Protein AF-X0QW52-F1 (afdb_monomer_lite)

Structure (mmCIF, N/CA/C/O backbone):
data_AF-X0QW52-F1
#
_entry.id   AF-X0QW52-F1
#
loop_
_atom_site.group_PDB
_atom_site.id
_atom_site.type_symbol
_atom_site.label_atom_id
_atom_site.label_alt_id
_atom_site.label_comp_id
_atom_site.label_asym_id
_atom_site.label_entity_id
_atom_site.label_seq_id
_atom_site.pdbx_PDB_ins_code
_atom_site.Cartn_x
_atom_site.Cartn_y
_atom_site.Cartn_z
_atom_site.occupancy
_atom_site.B_iso_or_equiv
_atom_site.auth_seq_id
_atom_site.auth_comp_id
_atom_site.auth_asym_id
_atom_site.auth_atom_id
_atom_site.pdbx_PDB_model_num
ATOM 1 N N . MET A 1 1 ? -22.940 13.979 38.838 1.00 37.88 1 MET A N 1
ATOM 2 C CA . MET A 1 1 ? -22.175 13.572 37.637 1.00 37.88 1 MET A CA 1
ATOM 3 C C . MET A 1 1 ? -21.394 12.282 37.945 1.00 37.88 1 MET A C 1
ATOM 5 O O . MET A 1 1 ? -20.190 12.333 38.117 1.00 37.88 1 MET A O 1
ATOM 9 N N . TYR A 1 2 ? -22.079 11.141 38.127 1.00 36.00 2 TYR A N 1
ATOM 10 C CA . TYR A 1 2 ? -21.474 9.886 38.641 1.00 36.00 2 TYR A CA 1
ATOM 11 C C . TYR A 1 2 ? -22.040 8.607 37.986 1.00 36.00 2 TYR A C 1
ATOM 13 O O . TYR A 1 2 ? -21.989 7.529 38.567 1.00 36.00 2 TYR A O 1
ATOM 21 N N . TYR A 1 3 ? -22.571 8.691 36.764 1.00 38.44 3 TYR A N 1
ATOM 22 C CA . TYR A 1 3 ? -23.055 7.503 36.035 1.00 38.44 3 TYR A CA 1
ATOM 23 C C . TYR A 1 3 ? -21.970 6.835 35.160 1.00 38.44 3 TYR A C 1
ATOM 25 O O . TYR A 1 3 ? -22.215 5.825 34.508 1.00 38.44 3 TYR A O 1
ATOM 33 N N . THR A 1 4 ? -20.742 7.358 35.186 1.00 45.84 4 THR A N 1
ATOM 34 C CA . THR A 1 4 ? -19.738 7.234 34.116 1.00 45.84 4 THR A CA 1
ATOM 35 C C . THR A 1 4 ? -18.838 5.989 34.150 1.00 45.84 4 THR A C 1
ATOM 37 O O . THR A 1 4 ? -17.920 5.900 33.350 1.00 45.84 4 THR A O 1
ATOM 40 N N . LEU A 1 5 ? -19.023 5.036 35.076 1.00 52.53 5 LEU A N 1
ATOM 41 C CA . LEU A 1 5 ? -18.065 3.922 35.274 1.00 52.53 5 LEU A CA 1
ATOM 42 C C . LEU A 1 5 ? -18.705 2.537 35.460 1.00 52.53 5 LEU A C 1
ATOM 44 O O . LEU A 1 5 ? -17.994 1.557 35.679 1.00 52.53 5 LEU A O 1
ATOM 48 N N . MET A 1 6 ? -20.032 2.420 35.404 1.00 55.72 6 MET A N 1
ATOM 49 C CA . MET A 1 6 ? -20.723 1.228 35.910 1.00 55.72 6 MET A CA 1
ATOM 50 C C . MET A 1 6 ? -20.551 -0.011 35.013 1.00 55.72 6 MET A C 1
ATOM 52 O O . MET A 1 6 ? -20.454 -1.116 35.535 1.00 55.72 6 MET A O 1
ATOM 56 N N . GLN A 1 7 ? -20.458 0.159 33.689 1.00 61.06 7 GLN A N 1
ATOM 57 C CA . GLN A 1 7 ? -20.276 -0.945 32.730 1.00 61.06 7 GLN A CA 1
ATOM 58 C C . GLN A 1 7 ? -18.815 -1.425 32.669 1.00 61.06 7 GLN A C 1
ATOM 60 O O . GLN A 1 7 ? -18.553 -2.622 32.754 1.00 61.06 7 GLN A O 1
ATOM 65 N N . LEU A 1 8 ? -17.852 -0.495 32.600 1.00 63.16 8 LEU A N 1
ATOM 66 C CA . LEU A 1 8 ? -16.416 -0.811 32.586 1.00 63.16 8 LEU A CA 1
ATOM 67 C C . LEU A 1 8 ? -15.941 -1.429 33.910 1.00 63.16 8 LEU A C 1
ATOM 69 O O . LEU A 1 8 ? -15.151 -2.365 33.882 1.00 63.16 8 LEU A O 1
ATOM 73 N N . LYS A 1 9 ? -16.455 -0.967 35.062 1.00 64.69 9 LYS A N 1
ATOM 74 C CA . LYS A 1 9 ? -16.146 -1.569 36.374 1.00 64.69 9 LYS A CA 1
ATOM 75 C C . LYS A 1 9 ? -16.806 -2.932 36.594 1.00 64.69 9 LYS A C 1
ATOM 77 O O . LYS A 1 9 ? -16.278 -3.729 37.360 1.00 64.69 9 LYS A O 1
ATOM 82 N N . LYS A 1 10 ? -17.952 -3.199 35.956 1.00 68.25 10 LYS A N 1
ATOM 83 C CA . LYS A 1 10 ? -18.616 -4.515 35.998 1.00 68.25 10 LYS A CA 1
ATOM 84 C C . LYS A 1 10 ? -17.966 -5.535 35.064 1.00 68.25 10 LYS A C 1
ATOM 86 O O . LYS A 1 10 ? -18.157 -6.734 35.245 1.00 68.25 10 LYS A O 1
ATOM 91 N N . ALA A 1 11 ? -17.213 -5.080 34.068 1.00 69.38 11 ALA A N 1
ATOM 92 C CA . ALA A 1 11 ? -16.517 -5.954 33.143 1.00 69.38 11 ALA A CA 1
ATOM 93 C C . ALA A 1 11 ? -15.264 -6.554 33.785 1.00 69.38 11 ALA A C 1
ATOM 95 O O . ALA A 1 11 ? -14.403 -5.844 34.298 1.00 69.38 11 ALA A O 1
ATOM 96 N N . GLY A 1 12 ? -15.141 -7.880 33.723 1.00 78.31 12 GLY A N 1
ATOM 97 C CA . GLY A 1 12 ? -13.937 -8.568 34.174 1.00 78.31 12 GLY A CA 1
ATOM 98 C C . GLY A 1 12 ? -12.702 -8.174 33.355 1.00 78.31 12 GLY A C 1
ATOM 99 O O . GLY A 1 12 ? -12.788 -7.875 32.160 1.00 78.31 12 GLY A O 1
ATOM 100 N N . ILE A 1 13 ? -11.528 -8.243 33.989 1.00 77.75 13 ILE A N 1
ATOM 101 C CA . ILE A 1 13 ? -10.219 -7.955 33.370 1.00 77.75 13 ILE A CA 1
ATOM 102 C C . ILE A 1 13 ? -10.009 -8.770 32.080 1.00 77.75 13 ILE A C 1
ATOM 104 O O . ILE A 1 13 ? -9.431 -8.270 31.116 1.00 77.75 13 ILE A O 1
ATOM 108 N N . SER A 1 14 ? -10.498 -10.012 32.036 1.00 81.75 14 SER A N 1
ATOM 109 C CA . SER A 1 14 ? -10.440 -10.886 30.858 1.00 81.75 14 SER A CA 1
ATOM 110 C C . SER A 1 14 ? -11.193 -10.305 29.655 1.00 81.75 14 SER A C 1
ATOM 112 O O . SER A 1 14 ? -10.651 -10.275 28.549 1.00 81.75 14 SER A O 1
ATOM 114 N N . THR A 1 15 ? -12.400 -9.778 29.869 1.00 81.62 15 THR A N 1
ATOM 115 C CA . THR A 1 15 ? -13.221 -9.136 28.833 1.00 81.62 15 THR A CA 1
ATOM 116 C C . THR A 1 15 ? -12.553 -7.872 28.303 1.00 81.62 15 THR A C 1
ATOM 118 O O . THR A 1 15 ? -12.464 -7.683 27.092 1.00 81.62 15 THR A O 1
ATOM 121 N N . LEU A 1 16 ? -12.015 -7.036 29.194 1.00 81.38 16 LEU A N 1
ATOM 122 C CA . LEU A 1 16 ? -11.318 -5.807 28.807 1.00 81.38 16 LEU A CA 1
ATOM 123 C C . LEU A 1 16 ? -10.039 -6.101 28.012 1.00 81.38 16 LEU A C 1
ATOM 125 O O . LEU A 1 16 ? -9.795 -5.439 27.004 1.00 81.38 16 LEU A O 1
ATOM 129 N N . LYS A 1 17 ? -9.268 -7.128 28.402 1.00 82.50 17 LYS A N 1
ATOM 130 C CA . LYS A 1 17 ? -8.093 -7.607 27.648 1.00 82.50 17 LYS A CA 1
ATOM 131 C C . LYS A 1 17 ? -8.459 -8.130 26.260 1.00 82.50 17 LYS A C 1
ATOM 133 O O . LYS A 1 17 ? -7.710 -7.917 25.311 1.00 82.50 17 LYS A O 1
ATOM 138 N N . ARG A 1 18 ? -9.594 -8.823 26.127 1.00 84.88 18 ARG A N 1
ATOM 139 C CA . ARG A 1 18 ? -10.080 -9.291 24.822 1.00 84.88 18 ARG A CA 1
ATOM 140 C C . ARG A 1 18 ? -10.423 -8.109 23.916 1.00 84.88 18 ARG A C 1
ATOM 142 O O . ARG A 1 18 ? -9.923 -8.040 22.803 1.00 84.88 18 ARG A O 1
ATOM 149 N N . ILE A 1 19 ? -11.194 -7.154 24.432 1.00 83.06 19 ILE A N 1
ATOM 150 C CA . ILE A 1 19 ? -11.615 -5.954 23.697 1.00 83.06 19 ILE A CA 1
ATOM 151 C C . ILE A 1 19 ? -10.412 -5.111 23.252 1.00 83.06 19 ILE A C 1
ATOM 153 O O . ILE A 1 19 ? -10.343 -4.698 22.100 1.00 83.06 19 ILE A O 1
ATOM 157 N N . THR A 1 20 ? -9.435 -4.885 24.132 1.00 82.00 20 THR A N 1
ATOM 158 C CA . THR A 1 20 ? -8.221 -4.118 23.788 1.00 82.00 20 THR A CA 1
ATOM 159 C C . THR A 1 20 ? -7.423 -4.776 22.663 1.00 82.00 20 THR A C 1
ATOM 161 O O . THR A 1 20 ? -6.996 -4.087 21.734 1.00 82.00 20 THR A O 1
ATOM 164 N N . ARG A 1 21 ? -7.296 -6.111 22.691 1.00 80.81 21 ARG A N 1
ATOM 165 C CA . ARG A 1 21 ? -6.678 -6.883 21.602 1.00 80.81 21 ARG A CA 1
ATOM 166 C C . ARG A 1 21 ? -7.471 -6.793 20.301 1.00 80.81 21 ARG A C 1
ATOM 168 O O . ARG A 1 21 ? -6.866 -6.550 19.265 1.00 80.81 21 ARG A O 1
ATOM 175 N N . GLU A 1 22 ? -8.797 -6.934 20.350 1.00 79.50 22 GLU A N 1
ATOM 176 C CA . GLU A 1 22 ? -9.667 -6.785 19.169 1.00 79.50 22 GLU A CA 1
ATOM 177 C C . GLU A 1 22 ? -9.566 -5.388 18.535 1.00 79.50 22 GLU A C 1
ATOM 179 O O . GLU A 1 22 ? -9.743 -5.236 17.332 1.00 79.50 22 GLU A O 1
ATOM 184 N N . LEU A 1 23 ? -9.232 -4.373 19.332 1.00 77.19 23 LEU A N 1
ATOM 185 C CA . LEU A 1 23 ? -9.021 -2.993 18.896 1.00 77.19 23 LEU A CA 1
ATOM 186 C C . LEU A 1 23 ? -7.550 -2.672 18.554 1.00 77.19 23 LEU A C 1
ATOM 188 O O . LEU A 1 23 ? -7.174 -1.501 18.434 1.00 77.19 23 LEU A O 1
ATOM 192 N N . ASN A 1 24 ? -6.707 -3.696 18.373 1.00 76.12 24 ASN A N 1
ATOM 193 C CA . ASN A 1 24 ? -5.284 -3.597 18.021 1.00 76.12 24 ASN A CA 1
ATOM 194 C C . ASN A 1 24 ? -4.426 -2.779 19.005 1.00 76.12 24 ASN A C 1
ATOM 196 O O . ASN A 1 24 ? -3.367 -2.281 18.626 1.00 76.12 24 ASN A O 1
ATOM 200 N N . ASN A 1 25 ? -4.861 -2.616 20.261 1.00 74.06 25 ASN A N 1
ATOM 201 C CA . ASN A 1 25 ? -4.163 -1.839 21.296 1.00 74.06 25 ASN A CA 1
ATOM 202 C C . ASN A 1 25 ? -3.769 -0.407 20.877 1.00 74.06 25 ASN A C 1
ATOM 204 O O . ASN A 1 25 ? -2.827 0.166 21.423 1.00 74.06 25 ASN A O 1
ATOM 208 N N . LYS A 1 26 ? -4.466 0.192 19.907 1.00 70.00 26 LYS A N 1
ATOM 209 C CA . LYS A 1 26 ? -4.158 1.547 19.434 1.00 70.00 26 LYS A CA 1
ATOM 210 C C . LYS A 1 26 ? -4.784 2.577 20.393 1.00 70.00 26 LYS A C 1
ATOM 212 O O . LYS A 1 26 ? -6.011 2.606 20.491 1.00 70.00 26 LYS A O 1
ATOM 217 N N . PRO A 1 27 ? -4.004 3.451 21.065 1.00 74.06 27 PRO A N 1
ATOM 218 C CA . PRO A 1 27 ? -4.518 4.340 22.119 1.00 74.06 27 PRO A CA 1
ATOM 219 C C . PRO A 1 27 ? -5.714 5.202 21.698 1.00 74.06 27 PRO A C 1
ATOM 221 O O . PRO A 1 27 ? -6.687 5.322 22.436 1.00 74.06 27 PRO A O 1
ATOM 224 N N . LEU A 1 28 ? -5.685 5.740 20.476 1.00 70.06 28 LEU A N 1
ATOM 225 C CA . LEU A 1 28 ? -6.773 6.559 19.940 1.00 70.06 28 LEU A CA 1
ATOM 226 C C . LEU A 1 28 ? -8.086 5.771 19.806 1.00 70.06 28 LEU A C 1
ATOM 228 O O . LEU A 1 28 ? -9.145 6.248 20.196 1.00 70.06 28 LEU A O 1
ATOM 232 N N . ILE A 1 29 ? -8.005 4.535 19.312 1.00 76.06 29 ILE A N 1
ATOM 233 C CA . ILE A 1 29 ? -9.160 3.642 19.156 1.00 76.06 29 ILE A CA 1
ATOM 234 C C . ILE A 1 29 ? -9.736 3.266 20.523 1.00 76.06 29 ILE A C 1
ATOM 236 O O . ILE A 1 29 ? -10.952 3.223 20.697 1.00 76.06 29 ILE A O 1
ATOM 240 N N . LEU A 1 30 ? -8.868 3.031 21.508 1.00 80.62 30 LEU A N 1
ATOM 241 C CA . LEU A 1 30 ? -9.289 2.732 22.874 1.00 80.62 30 LEU A CA 1
ATOM 242 C C . LEU A 1 30 ? -10.000 3.923 23.527 1.00 80.62 30 LEU A C 1
ATOM 244 O O . LEU A 1 30 ? -10.998 3.722 24.213 1.00 80.62 30 LEU A O 1
ATOM 248 N N . ASN A 1 31 ? -9.554 5.154 23.269 1.00 75.19 31 ASN A N 1
ATOM 249 C CA . ASN A 1 31 ? -10.229 6.357 23.762 1.00 75.19 31 ASN A CA 1
ATOM 250 C C . ASN A 1 31 ? -11.637 6.507 23.175 1.00 75.19 31 ASN A C 1
ATOM 252 O O . ASN A 1 31 ? -12.586 6.763 23.915 1.00 75.19 31 ASN A O 1
ATOM 256 N N . VAL A 1 32 ? -11.788 6.285 21.869 1.00 77.12 32 VAL A N 1
ATOM 257 C CA . VAL A 1 32 ? -13.097 6.310 21.197 1.00 77.12 32 VAL A CA 1
ATOM 258 C C . VAL A 1 32 ? -14.004 5.195 21.738 1.00 77.12 32 VAL A C 1
ATOM 260 O O . VAL A 1 32 ? -15.182 5.421 22.007 1.00 77.12 32 VAL A O 1
ATOM 263 N N . PHE A 1 33 ? -13.456 4.005 21.998 1.00 83.50 33 PHE A N 1
ATOM 264 C CA . PHE A 1 33 ? -14.189 2.925 22.659 1.00 83.50 33 PHE A CA 1
ATOM 265 C C . PHE A 1 33 ? -14.693 3.303 24.050 1.00 83.50 33 PHE A C 1
ATOM 267 O O . PHE A 1 33 ? -15.858 3.060 24.357 1.00 83.50 33 PHE A O 1
ATOM 274 N N . ILE A 1 34 ? -13.853 3.927 24.877 1.00 83.19 34 ILE A N 1
ATOM 275 C CA . ILE A 1 34 ? -14.248 4.380 26.215 1.00 83.19 34 ILE A CA 1
ATOM 276 C C . ILE A 1 34 ? -15.385 5.406 26.123 1.00 83.19 34 ILE A C 1
ATOM 278 O O . ILE A 1 34 ? -16.321 5.338 26.915 1.00 83.19 34 ILE A O 1
ATOM 282 N N . GLN A 1 35 ? -15.352 6.313 25.142 1.00 80.19 35 GLN A N 1
ATOM 283 C CA . GLN A 1 35 ? -16.434 7.278 24.918 1.00 80.19 35 GLN A CA 1
ATOM 284 C C . GLN A 1 35 ? -17.769 6.576 24.625 1.00 80.19 35 GLN A C 1
ATOM 286 O O . GLN A 1 35 ? -18.750 6.842 25.316 1.00 80.19 35 GLN A O 1
ATOM 291 N N . PHE A 1 36 ? -17.797 5.613 23.698 1.00 81.56 36 PHE A N 1
ATOM 292 C CA . PHE A 1 36 ? -19.018 4.853 23.389 1.00 81.56 36 PHE A CA 1
ATOM 293 C C . PHE A 1 36 ? -19.473 3.920 24.512 1.00 81.56 36 PHE A C 1
ATOM 295 O O . PHE A 1 36 ? -20.671 3.692 24.684 1.00 81.56 36 PHE A O 1
ATOM 302 N N . ALA A 1 37 ? -18.539 3.363 25.283 1.00 82.62 37 ALA A N 1
ATOM 303 C CA . ALA A 1 37 ? -18.847 2.524 26.439 1.00 82.62 37 ALA A CA 1
ATOM 304 C C . ALA A 1 37 ? -19.469 3.327 27.596 1.00 82.62 37 ALA A C 1
ATOM 306 O O . ALA A 1 37 ? -20.123 2.744 28.461 1.00 82.62 37 ALA A O 1
ATOM 307 N N . ASN A 1 38 ? -19.281 4.649 27.595 1.00 78.69 38 ASN A N 1
ATOM 308 C CA . ASN A 1 38 ? -19.826 5.569 28.587 1.00 78.69 38 ASN A CA 1
ATOM 309 C C . ASN A 1 38 ? -21.159 6.211 28.165 1.00 78.69 38 ASN A C 1
ATOM 311 O O . ASN A 1 38 ? -21.743 6.953 28.956 1.00 78.69 38 ASN A O 1
ATOM 315 N N . GLU A 1 39 ? -21.659 5.937 26.957 1.00 78.75 39 GLU A N 1
ATOM 316 C CA . GLU A 1 39 ? -22.970 6.425 26.523 1.00 78.75 39 GLU A CA 1
ATOM 317 C C . GLU A 1 39 ? -24.113 5.789 27.345 1.00 78.75 39 GLU A C 1
ATOM 319 O O . GLU A 1 39 ? -24.068 4.590 27.658 1.00 78.75 39 GLU A O 1
ATOM 324 N N . PRO A 1 40 ? -25.176 6.550 27.676 1.00 70.88 40 PRO A N 1
ATOM 325 C CA . PRO A 1 40 ? -26.354 6.008 28.347 1.00 70.88 40 PRO A CA 1
ATOM 326 C C . PRO A 1 40 ? -26.950 4.831 27.563 1.00 70.88 40 PRO A C 1
ATOM 328 O O . PRO A 1 40 ? -27.102 4.907 26.349 1.00 70.88 40 PRO A O 1
ATOM 331 N N . GLN A 1 41 ? -27.300 3.748 28.267 1.00 68.69 41 GLN A N 1
ATOM 332 C CA . GLN A 1 41 ? -27.861 2.511 27.690 1.00 68.69 41 GLN A CA 1
ATOM 333 C C . GLN A 1 41 ? -26.938 1.755 26.709 1.00 68.69 41 GLN A C 1
ATOM 335 O O . GLN A 1 41 ? -27.371 0.799 26.068 1.00 68.69 41 GLN A O 1
ATOM 340 N N . SER A 1 42 ? -25.654 2.114 26.624 1.00 72.06 42 SER A N 1
ATOM 341 C CA . SER A 1 42 ? -24.673 1.384 25.820 1.00 72.06 42 SER A CA 1
ATOM 342 C C . SER A 1 42 ? -24.150 0.149 26.563 1.00 72.06 42 SER A C 1
ATOM 344 O O . SER A 1 42 ? -23.831 0.188 27.755 1.00 72.06 42 SER A O 1
ATOM 346 N N . SER A 1 43 ? -24.060 -0.974 25.851 1.00 83.38 43 SER A N 1
ATOM 347 C CA . SER A 1 43 ? -23.337 -2.171 26.287 1.00 83.38 43 SER A CA 1
ATOM 348 C C . SER A 1 43 ? -21.904 -2.151 25.749 1.00 83.38 43 SER A C 1
ATOM 350 O O . SER A 1 43 ? -21.621 -1.524 24.728 1.00 83.38 43 SER A O 1
ATOM 352 N N . LEU A 1 44 ? -20.987 -2.895 26.376 1.00 82.75 44 LEU A N 1
ATOM 353 C CA . LEU A 1 44 ? -19.621 -3.019 25.847 1.00 82.75 44 LEU A CA 1
ATOM 354 C C . LEU A 1 44 ? -19.585 -3.616 24.433 1.00 82.75 44 LEU A C 1
ATOM 356 O O . LEU A 1 44 ? -18.727 -3.240 23.642 1.00 82.75 44 LEU A O 1
ATOM 360 N N . VAL A 1 45 ? -20.522 -4.513 24.110 1.00 83.56 45 VAL A N 1
ATOM 361 C CA . VAL A 1 45 ? -20.639 -5.117 22.775 1.00 83.56 45 VAL A CA 1
ATOM 362 C C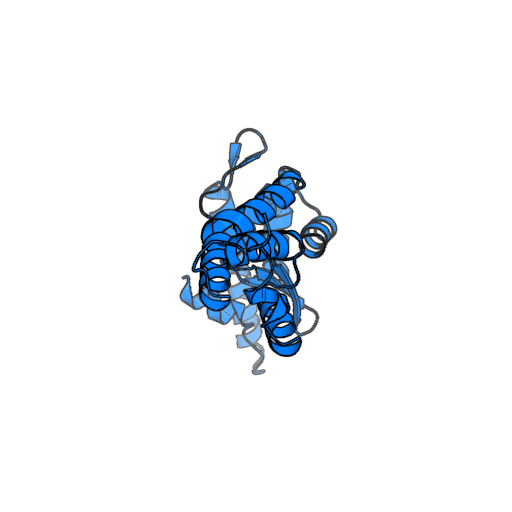 . VAL A 1 45 ? -21.106 -4.076 21.757 1.00 83.56 45 VAL A C 1
ATOM 364 O O . VAL A 1 45 ? -20.467 -3.904 20.727 1.00 83.56 45 VAL A O 1
ATOM 367 N N . SER A 1 46 ? -22.147 -3.298 22.072 1.00 84.12 46 SER A N 1
ATOM 368 C CA . SER A 1 46 ? -22.627 -2.237 21.176 1.00 84.12 46 SER A CA 1
ATOM 369 C C . SER A 1 46 ? -21.609 -1.111 20.991 1.00 84.12 46 SER A C 1
ATOM 371 O O . SER A 1 46 ? -21.489 -0.569 19.895 1.00 84.12 46 SER A O 1
ATOM 373 N N . ALA A 1 47 ? -20.857 -0.762 22.038 1.00 83.12 47 ALA A N 1
ATOM 374 C CA . ALA A 1 47 ? -19.760 0.196 21.947 1.00 83.12 47 ALA A CA 1
ATOM 375 C C . ALA A 1 47 ? -18.635 -0.331 21.046 1.00 83.12 47 ALA A C 1
ATOM 377 O O . ALA A 1 47 ? -18.145 0.394 20.183 1.00 83.12 47 ALA A O 1
ATOM 378 N N . LEU A 1 48 ? -18.268 -1.606 21.198 1.00 84.25 48 LEU A N 1
ATOM 379 C CA . LEU A 1 48 ? -17.276 -2.265 20.353 1.00 84.25 48 LEU A CA 1
ATOM 380 C C . LEU A 1 48 ? -17.708 -2.285 18.882 1.00 84.25 48 LEU A C 1
ATOM 382 O O . LEU A 1 48 ? -16.909 -1.940 18.016 1.00 84.25 48 LEU A O 1
ATOM 386 N N . ASP A 1 49 ? -18.967 -2.617 18.596 1.00 83.12 49 ASP A N 1
ATOM 387 C CA . ASP A 1 49 ? -19.499 -2.629 17.230 1.00 83.12 49 ASP A CA 1
ATOM 388 C C . ASP A 1 49 ? -19.529 -1.228 16.606 1.00 83.12 49 ASP A C 1
ATOM 390 O O . ASP A 1 49 ? -19.175 -1.066 15.437 1.00 83.12 49 ASP A O 1
ATOM 394 N N . LYS A 1 50 ? -19.892 -0.193 17.376 1.00 81.06 50 LYS A N 1
ATOM 395 C CA . LYS A 1 50 ? -19.820 1.208 16.922 1.00 81.06 50 LYS A CA 1
ATOM 396 C C . LYS A 1 50 ? -18.387 1.609 16.574 1.00 81.06 50 LYS A C 1
ATOM 398 O O . LYS A 1 50 ? -18.167 2.187 15.513 1.00 81.06 50 LYS A O 1
ATOM 403 N N . VAL A 1 51 ? -17.416 1.262 17.420 1.00 81.56 51 VAL A N 1
ATOM 404 C CA . VAL A 1 51 ? -15.994 1.540 17.165 1.00 81.56 51 VAL A CA 1
ATOM 405 C C . VAL A 1 51 ? -15.489 0.787 15.950 1.00 81.56 51 VAL A C 1
ATOM 407 O O . VAL A 1 51 ? -14.787 1.388 15.151 1.00 81.56 51 VAL A O 1
ATOM 410 N N . LYS A 1 52 ? -15.850 -0.486 15.773 1.00 77.19 52 LYS A N 1
ATOM 411 C CA . LYS A 1 52 ? -15.464 -1.263 14.587 1.00 77.19 52 LYS A CA 1
ATOM 412 C C . LYS A 1 52 ? -16.006 -0.621 13.309 1.00 77.19 52 LYS A C 1
ATOM 414 O O . LYS A 1 52 ? -15.246 -0.394 12.375 1.00 77.19 52 LYS A O 1
ATOM 419 N N . ARG A 1 53 ? -17.273 -0.193 13.306 1.00 76.88 53 ARG A N 1
ATOM 420 C CA . ARG A 1 53 ? -17.867 0.548 12.176 1.00 76.88 53 ARG A CA 1
ATOM 421 C C . ARG A 1 53 ? -17.170 1.886 11.915 1.00 76.88 53 ARG A C 1
ATOM 423 O O . ARG A 1 53 ? -16.971 2.251 10.762 1.00 76.88 53 ARG A O 1
ATOM 430 N N . LEU A 1 54 ? -16.795 2.613 12.968 1.00 71.81 54 LEU A N 1
ATOM 431 C CA . LEU A 1 54 ? -16.034 3.865 12.865 1.00 71.81 54 LEU A CA 1
ATOM 432 C C . LEU A 1 54 ? -14.577 3.643 12.456 1.00 71.81 54 LEU A C 1
ATOM 434 O O . LEU A 1 54 ? -14.009 4.481 11.769 1.00 71.81 54 LEU A O 1
ATOM 438 N N . GLN A 1 55 ? -13.960 2.528 12.838 1.00 69.00 55 GLN A N 1
ATOM 439 C CA . GLN A 1 55 ? -12.635 2.137 12.367 1.00 69.00 55 GLN A CA 1
ATOM 440 C C . GLN A 1 55 ? -12.643 1.860 10.874 1.00 69.00 55 GLN A C 1
ATOM 442 O O . GLN A 1 55 ? -11.764 2.354 10.172 1.00 69.00 55 GLN A O 1
ATOM 447 N N . GLU A 1 56 ? -13.645 1.118 10.410 1.00 65.75 56 GLU A N 1
ATOM 448 C CA . GLU A 1 56 ? -13.832 0.805 8.997 1.00 65.75 56 GLU A CA 1
ATOM 449 C C . GLU A 1 56 ? -14.155 2.051 8.163 1.00 65.75 56 GLU A C 1
ATOM 451 O O . GLU A 1 56 ? -13.725 2.129 7.013 1.00 65.75 56 GLU A O 1
ATOM 456 N N . LYS A 1 57 ? -14.894 3.023 8.719 1.00 64.62 57 LYS A N 1
ATOM 457 C CA . LYS A 1 57 ? -15.310 4.231 7.988 1.00 64.62 57 LYS A CA 1
ATOM 458 C C . LYS A 1 57 ? -14.365 5.426 8.118 1.00 64.62 57 LYS A C 1
ATOM 460 O O . LYS A 1 57 ? -14.011 5.994 7.097 1.00 64.62 57 LYS A O 1
ATOM 465 N N . ASP A 1 58 ? -13.938 5.799 9.321 1.00 64.50 58 ASP A N 1
ATOM 466 C CA . ASP A 1 58 ? -13.333 7.118 9.569 1.00 64.50 58 ASP A CA 1
ATOM 467 C C . ASP A 1 58 ? -11.945 7.045 10.218 1.00 64.50 58 ASP A C 1
ATOM 469 O O . ASP A 1 58 ? -11.034 7.776 9.835 1.00 64.50 58 ASP A O 1
ATOM 473 N N . LEU A 1 59 ? -11.730 6.140 11.175 1.00 63.09 59 LEU A N 1
ATOM 474 C CA . LEU A 1 59 ? -10.505 6.140 11.982 1.00 63.09 59 LEU A CA 1
ATOM 475 C C . LEU A 1 59 ? -9.327 5.456 11.278 1.00 63.09 59 LEU A C 1
ATOM 477 O O . LEU A 1 59 ? -8.192 5.911 11.404 1.00 63.09 59 LEU A O 1
ATOM 481 N N . GLY A 1 60 ? -9.581 4.387 10.515 1.00 66.56 60 GLY A N 1
ATOM 482 C CA . GLY A 1 60 ? -8.579 3.794 9.628 1.00 66.56 60 GLY A CA 1
ATOM 483 C C . GLY A 1 60 ? -8.150 4.787 8.550 1.00 66.56 60 GLY A C 1
ATOM 484 O O . GLY A 1 60 ? -6.959 5.028 8.373 1.00 66.56 60 GLY A O 1
ATOM 485 N N . MET A 1 61 ? -9.124 5.452 7.918 1.00 71.25 61 MET A N 1
ATOM 486 C CA . MET A 1 61 ? -8.863 6.498 6.926 1.00 71.25 61 MET A CA 1
ATOM 487 C C . MET A 1 61 ? -8.102 7.691 7.512 1.00 71.25 61 MET A C 1
ATOM 489 O O . MET A 1 61 ? -7.203 8.203 6.855 1.00 71.25 61 MET A O 1
ATOM 493 N N . PHE A 1 62 ? -8.397 8.108 8.746 1.00 70.56 62 PHE A N 1
ATOM 494 C CA . PHE A 1 62 ? -7.650 9.169 9.425 1.00 70.56 62 PHE A CA 1
ATOM 495 C C . PHE A 1 62 ? -6.185 8.789 9.675 1.00 70.56 62 PHE A C 1
ATOM 497 O O . PHE A 1 62 ? -5.289 9.573 9.373 1.00 70.56 62 PHE A O 1
ATOM 504 N N . LEU A 1 63 ? -5.925 7.576 10.178 1.00 75.31 63 LEU A N 1
ATOM 505 C CA . LEU A 1 63 ? -4.557 7.099 10.406 1.00 75.31 63 LEU A CA 1
ATOM 506 C C . LEU A 1 63 ? -3.768 7.001 9.098 1.00 75.31 63 LEU A C 1
ATOM 508 O O . LEU A 1 63 ? -2.600 7.379 9.060 1.00 75.31 63 LEU A O 1
ATOM 512 N N . PHE A 1 64 ? -4.400 6.518 8.028 1.00 85.25 64 PHE A N 1
ATOM 513 C CA . PHE A 1 64 ? -3.759 6.480 6.721 1.00 85.25 64 PHE A CA 1
ATOM 514 C C . PHE A 1 64 ? -3.533 7.877 6.154 1.00 85.25 64 PHE A C 1
ATOM 516 O O . PHE A 1 64 ? -2.475 8.084 5.583 1.00 85.25 64 PHE A O 1
ATOM 523 N N . SER A 1 65 ? -4.436 8.841 6.361 1.00 82.94 65 SER A N 1
ATOM 524 C CA . SER A 1 65 ? -4.211 10.241 5.972 1.00 82.94 65 SER A CA 1
ATOM 525 C C . SER A 1 65 ? -3.001 10.853 6.681 1.00 82.94 65 SER A C 1
ATOM 527 O O . SER A 1 65 ? -2.176 11.472 6.021 1.00 82.94 65 SER A O 1
ATOM 529 N N . ASP A 1 66 ? -2.842 10.648 7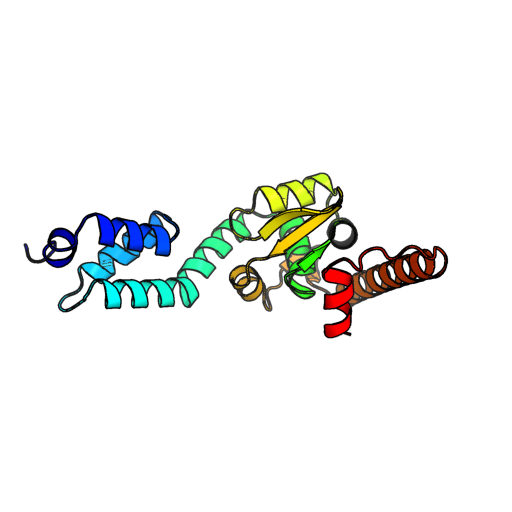.993 1.00 80.19 66 ASP A N 1
ATOM 530 C CA . ASP A 1 66 ? -1.677 11.172 8.728 1.00 80.19 66 ASP A CA 1
ATOM 531 C C . ASP A 1 66 ? -0.360 10.575 8.220 1.00 80.19 66 ASP A C 1
ATOM 533 O O . ASP A 1 66 ? 0.612 11.292 7.996 1.00 80.19 66 ASP A O 1
ATOM 537 N N . VAL A 1 67 ? -0.325 9.258 7.997 1.00 84.00 67 VAL A N 1
ATOM 538 C CA . VAL A 1 67 ? 0.861 8.597 7.434 1.00 84.00 67 VAL A CA 1
ATOM 539 C C . VAL A 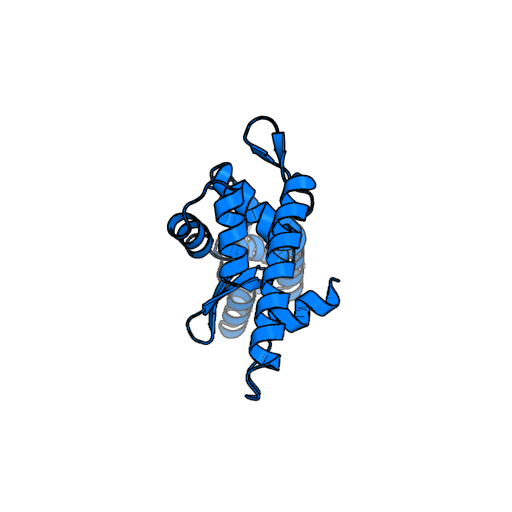1 67 ? 1.087 9.036 5.986 1.00 84.00 67 VAL A C 1
ATOM 541 O O . VAL A 1 67 ? 2.224 9.286 5.598 1.00 84.00 67 VAL A O 1
ATOM 544 N N . TRP A 1 68 ? 0.014 9.188 5.208 1.00 88.88 68 TRP A N 1
ATOM 545 C CA . TRP A 1 68 ? 0.054 9.645 3.823 1.00 88.88 68 TRP A CA 1
ATOM 546 C C . TRP A 1 68 ? 0.708 11.014 3.705 1.00 88.88 68 TRP A C 1
ATOM 548 O O . TRP A 1 68 ? 1.568 11.192 2.851 1.00 88.88 68 TRP A O 1
ATOM 558 N N . GLU A 1 69 ? 0.370 11.964 4.576 1.00 88.38 69 GLU A N 1
ATOM 559 C CA . GLU A 1 69 ? 0.952 13.308 4.529 1.00 88.38 69 GLU A CA 1
ATOM 560 C C . GLU A 1 69 ? 2.444 13.364 4.867 1.00 88.38 69 GLU A C 1
ATOM 562 O O . GLU A 1 69 ? 3.116 14.321 4.491 1.00 88.38 69 GLU A O 1
ATOM 567 N N . ARG A 1 70 ? 2.996 12.329 5.509 1.00 87.06 70 ARG A N 1
ATOM 568 C CA . ARG A 1 70 ? 4.439 12.240 5.786 1.00 87.06 70 ARG A CA 1
ATOM 569 C C . ARG A 1 70 ? 5.253 11.800 4.573 1.00 87.06 70 ARG A C 1
ATOM 571 O O . ARG A 1 70 ? 6.458 12.030 4.556 1.00 87.06 70 ARG A O 1
ATOM 578 N N . PHE A 1 71 ? 4.617 11.169 3.589 1.00 90.81 71 PHE A N 1
ATOM 579 C CA . PHE A 1 71 ? 5.285 10.742 2.367 1.00 90.81 71 PHE A CA 1
ATOM 580 C C . PHE A 1 71 ? 5.481 11.917 1.412 1.00 90.81 71 PHE A C 1
ATOM 582 O O . PHE A 1 71 ? 4.574 12.726 1.184 1.00 90.81 71 PHE A O 1
ATOM 589 N N . ASN A 1 72 ? 6.657 11.980 0.796 1.00 92.56 72 ASN A N 1
ATOM 590 C CA . ASN A 1 72 ? 6.892 12.901 -0.308 1.00 92.56 72 ASN A CA 1
ATOM 591 C C . ASN A 1 72 ? 6.138 12.449 -1.576 1.00 92.56 72 ASN A C 1
ATOM 593 O O . ASN A 1 72 ? 5.586 11.350 -1.645 1.00 92.56 72 ASN A O 1
ATOM 597 N N . GLU A 1 73 ? 6.106 13.295 -2.606 1.00 93.69 73 GLU A N 1
ATOM 598 C CA . GLU A 1 73 ? 5.345 13.013 -3.832 1.00 93.69 73 GLU A CA 1
ATOM 599 C C . GLU A 1 73 ? 5.799 11.733 -4.551 1.00 93.69 73 GLU A C 1
ATOM 601 O O . GLU A 1 73 ? 4.958 10.994 -5.056 1.00 93.69 73 GLU A O 1
ATOM 606 N N . LYS A 1 74 ? 7.102 11.419 -4.545 1.00 94.69 74 LYS A N 1
ATOM 607 C CA . LYS A 1 74 ? 7.637 10.196 -5.165 1.00 94.69 74 LYS A CA 1
ATOM 608 C C . LYS A 1 74 ? 7.196 8.946 -4.411 1.00 94.69 74 LYS A C 1
ATOM 610 O O . LYS A 1 74 ? 6.791 7.964 -5.022 1.00 94.69 74 LYS A O 1
ATOM 615 N N . GLU A 1 75 ? 7.234 8.988 -3.083 1.00 94.94 75 GLU A N 1
ATOM 616 C CA . GLU A 1 75 ? 6.762 7.902 -2.218 1.00 94.94 75 GLU A CA 1
ATOM 617 C C . GLU A 1 75 ? 5.253 7.688 -2.362 1.00 94.94 75 GLU A C 1
ATOM 619 O O . GLU A 1 75 ? 4.801 6.558 -2.544 1.00 94.94 75 GLU A O 1
ATOM 624 N N . LYS A 1 76 ? 4.469 8.774 -2.370 1.00 95.38 76 LYS A N 1
ATOM 625 C CA . LYS A 1 76 ? 3.030 8.720 -2.658 1.00 95.38 76 LYS A CA 1
ATOM 626 C C . LYS A 1 76 ? 2.785 8.109 -4.037 1.00 95.38 76 LYS A C 1
ATOM 628 O O . LYS A 1 76 ? 1.909 7.257 -4.173 1.00 95.38 76 LYS A O 1
ATOM 633 N N . TYR A 1 77 ? 3.568 8.498 -5.046 1.00 95.75 77 TYR A N 1
ATOM 634 C CA . TYR A 1 77 ? 3.425 7.972 -6.399 1.00 95.75 77 TYR A CA 1
ATOM 635 C C . TYR A 1 77 ? 3.671 6.464 -6.439 1.00 95.75 77 TYR A C 1
ATOM 637 O O . TYR A 1 77 ? 2.836 5.705 -6.929 1.00 95.75 77 TYR A O 1
ATOM 645 N N . PHE A 1 78 ? 4.786 6.033 -5.857 1.00 96.06 78 PHE A N 1
ATOM 646 C CA . PHE A 1 78 ? 5.161 4.634 -5.716 1.00 96.06 78 PHE A CA 1
ATOM 647 C C . PHE A 1 78 ? 4.060 3.795 -5.050 1.00 96.06 78 PHE A C 1
ATOM 649 O O . PHE A 1 78 ? 3.682 2.746 -5.571 1.00 96.06 78 PHE A O 1
ATOM 656 N N . LEU A 1 79 ? 3.473 4.282 -3.952 1.00 95.31 79 LEU A N 1
ATOM 657 C CA . LEU A 1 79 ? 2.376 3.596 -3.264 1.00 95.31 79 LEU A CA 1
ATOM 658 C C . LEU A 1 79 ? 1.107 3.499 -4.128 1.00 95.31 79 LEU A C 1
ATOM 660 O O . LEU A 1 79 ? 0.444 2.459 -4.120 1.00 95.31 79 LEU A O 1
ATOM 664 N N . LEU A 1 80 ? 0.766 4.537 -4.904 1.00 95.44 80 LEU A N 1
ATOM 665 C CA . LEU A 1 80 ? -0.362 4.469 -5.848 1.00 95.44 80 LEU A CA 1
ATOM 666 C C . LEU A 1 80 ? -0.114 3.463 -6.972 1.00 95.44 80 LEU A C 1
ATOM 668 O O . LEU A 1 80 ? -1.051 2.784 -7.383 1.00 95.44 80 LEU A O 1
ATOM 672 N N . LEU A 1 81 ? 1.125 3.353 -7.461 1.00 94.94 81 LEU A N 1
ATOM 673 C CA . LEU A 1 81 ? 1.475 2.368 -8.481 1.00 94.94 81 LEU A CA 1
ATOM 674 C C . LEU A 1 81 ? 1.263 0.949 -7.963 1.00 94.94 81 LEU A C 1
ATOM 676 O O . LEU A 1 81 ? 0.596 0.178 -8.636 1.00 94.94 81 LEU A O 1
ATOM 680 N N . LEU A 1 82 ? 1.762 0.615 -6.771 1.00 94.12 82 LEU A N 1
ATOM 681 C CA . LEU A 1 82 ? 1.581 -0.718 -6.189 1.00 94.12 82 LEU A CA 1
ATOM 682 C C . LEU A 1 82 ? 0.095 -1.035 -5.962 1.00 94.12 82 LEU A C 1
ATOM 684 O O . LEU A 1 82 ? -0.450 -1.972 -6.543 1.00 94.12 82 LEU A O 1
ATOM 688 N N . THR A 1 83 ? -0.600 -0.175 -5.214 1.00 93.44 83 THR A N 1
ATOM 689 C CA . THR A 1 83 ? -2.004 -0.398 -4.828 1.00 93.44 83 THR A CA 1
ATOM 690 C C . THR A 1 83 ? -2.988 -0.428 -6.005 1.00 93.44 83 THR A C 1
ATOM 692 O O . THR A 1 83 ? -4.110 -0.911 -5.853 1.00 93.44 83 THR A O 1
ATOM 695 N N . TYR A 1 84 ? -2.594 0.037 -7.195 1.00 92.19 84 TYR A N 1
ATOM 696 C CA . TYR A 1 84 ? -3.410 -0.096 -8.400 1.00 92.19 84 TYR A CA 1
ATOM 697 C C . TYR A 1 84 ? -3.554 -1.553 -8.869 1.00 92.19 84 TYR A C 1
ATOM 699 O O . TYR A 1 84 ? -4.632 -1.946 -9.315 1.00 92.19 84 TYR A O 1
ATOM 707 N N . PHE A 1 85 ? -2.493 -2.362 -8.771 1.00 89.12 85 PHE A N 1
ATOM 708 C CA . PHE A 1 85 ? -2.453 -3.710 -9.363 1.00 89.12 85 PHE A CA 1
ATOM 709 C C . PHE A 1 85 ? -2.936 -4.822 -8.433 1.00 89.12 85 PHE A C 1
ATOM 711 O O . PHE A 1 85 ? -3.072 -5.967 -8.859 1.00 89.12 85 PHE A O 1
ATOM 718 N N . GLY A 1 86 ? -3.225 -4.495 -7.179 1.00 89.06 86 GLY A N 1
ATOM 719 C CA . GLY A 1 86 ? -3.701 -5.447 -6.188 1.00 89.06 86 GLY A CA 1
ATOM 720 C C . GLY A 1 86 ? -2.917 -5.342 -4.888 1.00 89.06 86 GLY A C 1
ATOM 721 O O . GLY A 1 86 ? -2.050 -4.489 -4.758 1.00 89.06 86 GLY A O 1
ATOM 722 N N . PRO A 1 87 ? -3.263 -6.160 -3.887 1.00 89.94 87 PRO A N 1
ATOM 723 C CA . PRO A 1 87 ? -2.616 -6.090 -2.583 1.00 89.94 87 PRO A CA 1
ATOM 724 C C . PRO A 1 87 ? -1.242 -6.764 -2.558 1.00 89.94 87 PRO A C 1
ATOM 726 O O . PRO A 1 87 ? -0.507 -6.602 -1.597 1.00 89.94 87 PRO A O 1
ATOM 729 N N . ASP A 1 88 ? -0.910 -7.553 -3.569 1.00 90.75 88 ASP A N 1
ATOM 730 C CA . ASP A 1 88 ? 0.079 -8.615 -3.490 1.00 90.75 88 ASP A CA 1
ATOM 731 C C . ASP A 1 88 ? 1.161 -8.385 -4.562 1.00 90.75 88 ASP A C 1
ATOM 733 O O . ASP A 1 88 ? 0.858 -8.428 -5.757 1.00 90.75 88 ASP A O 1
ATOM 737 N N . HIS A 1 89 ? 2.417 -8.174 -4.145 1.00 92.00 89 HIS A N 1
ATOM 738 C CA . HIS A 1 89 ? 3.551 -7.914 -5.043 1.00 92.00 89 HIS A CA 1
ATOM 739 C C . HIS A 1 89 ? 4.833 -8.641 -4.635 1.00 92.00 89 HIS A C 1
ATOM 741 O O . HIS A 1 89 ? 5.104 -8.829 -3.448 1.00 92.00 89 HIS A O 1
ATOM 747 N N . ASP A 1 90 ? 5.660 -8.955 -5.631 1.00 91.62 90 ASP A N 1
ATOM 748 C CA . ASP A 1 90 ? 7.019 -9.451 -5.439 1.00 91.62 90 ASP A CA 1
ATOM 749 C C . ASP A 1 90 ? 8.075 -8.337 -5.584 1.00 91.62 90 ASP A C 1
ATOM 751 O O . ASP A 1 90 ? 7.785 -7.174 -5.896 1.00 91.62 90 ASP A O 1
ATOM 755 N N . GLN A 1 91 ? 9.330 -8.712 -5.344 1.00 91.88 91 GLN A N 1
ATOM 756 C CA . GLN A 1 91 ? 10.491 -7.835 -5.447 1.00 91.88 91 GLN A CA 1
ATOM 757 C C . GLN A 1 91 ? 10.656 -7.184 -6.828 1.00 91.88 91 GLN A C 1
ATOM 759 O O . GLN A 1 91 ? 11.041 -6.017 -6.912 1.00 91.88 91 GLN A O 1
ATOM 764 N N . TYR A 1 92 ? 10.377 -7.913 -7.912 1.00 92.62 92 TYR A N 1
ATOM 765 C CA . TYR A 1 92 ? 10.555 -7.389 -9.265 1.00 92.62 92 TYR A CA 1
ATOM 766 C C . TYR A 1 92 ? 9.486 -6.343 -9.593 1.00 92.62 92 TYR A C 1
ATOM 768 O O . TYR A 1 92 ? 9.795 -5.272 -10.121 1.00 92.62 92 TYR A O 1
ATOM 776 N N . PHE A 1 93 ? 8.236 -6.593 -9.201 1.00 94.31 93 PHE A N 1
ATOM 777 C CA . PHE A 1 93 ? 7.165 -5.610 -9.317 1.00 94.31 93 PHE A CA 1
ATOM 778 C C . PHE A 1 93 ? 7.493 -4.330 -8.539 1.00 94.31 93 PHE A C 1
ATOM 780 O O . PHE A 1 93 ? 7.330 -3.219 -9.051 1.00 94.31 93 PHE A O 1
ATOM 787 N N . MET A 1 94 ? 8.007 -4.482 -7.316 1.00 94.38 94 MET A N 1
ATOM 788 C CA . MET A 1 94 ? 8.473 -3.361 -6.505 1.00 94.38 94 MET A CA 1
ATOM 789 C C . MET A 1 94 ? 9.561 -2.552 -7.218 1.00 94.38 94 MET A C 1
ATOM 791 O O . MET A 1 94 ? 9.489 -1.325 -7.209 1.00 94.38 94 MET A O 1
ATOM 795 N N . GLN A 1 95 ? 10.520 -3.217 -7.867 1.00 95.31 95 GLN A N 1
ATOM 796 C CA . GLN A 1 95 ? 11.585 -2.561 -8.625 1.00 95.31 95 GLN A CA 1
ATOM 797 C C . GLN A 1 95 ? 11.035 -1.746 -9.805 1.00 95.31 95 GLN A C 1
ATOM 799 O O . GLN A 1 95 ? 11.392 -0.581 -9.979 1.00 95.31 95 GLN A O 1
ATOM 804 N N . LEU A 1 96 ? 10.103 -2.310 -10.581 1.00 95.94 96 LEU A N 1
ATOM 805 C CA . LEU A 1 96 ? 9.450 -1.585 -11.675 1.00 95.94 96 LEU A CA 1
ATOM 806 C C . LEU A 1 96 ? 8.718 -0.333 -11.175 1.00 95.94 96 LEU A C 1
ATOM 808 O O . LEU A 1 96 ? 8.797 0.728 -11.801 1.00 95.94 96 LEU A O 1
ATOM 812 N N . ALA A 1 97 ? 8.011 -0.445 -10.049 1.00 95.81 97 ALA A N 1
ATOM 813 C CA . ALA A 1 97 ? 7.302 0.675 -9.445 1.00 95.81 97 ALA A CA 1
ATOM 814 C C . ALA A 1 97 ? 8.263 1.733 -8.874 1.00 95.81 97 ALA A C 1
ATOM 816 O O . ALA A 1 97 ? 8.014 2.928 -9.050 1.00 95.81 97 ALA A O 1
ATOM 817 N N . SER A 1 98 ? 9.363 1.329 -8.227 1.00 96.31 98 SER A N 1
ATOM 818 C CA . SER A 1 98 ? 10.360 2.261 -7.685 1.00 96.31 98 SER A CA 1
ATOM 819 C C . SER A 1 98 ? 11.063 3.037 -8.791 1.00 96.31 98 SER A C 1
ATOM 821 O O . SER A 1 98 ? 11.151 4.263 -8.706 1.00 96.31 98 SER A O 1
ATOM 823 N N . ASP A 1 99 ? 11.467 2.351 -9.864 1.00 95.50 99 ASP A N 1
ATOM 824 C CA . ASP A 1 99 ? 12.081 2.977 -11.036 1.00 95.50 99 ASP A CA 1
ATOM 825 C C . ASP A 1 99 ? 11.130 4.011 -11.633 1.00 95.50 99 ASP A C 1
ATOM 827 O O . ASP A 1 99 ? 11.512 5.145 -11.927 1.00 95.50 99 ASP A O 1
ATOM 831 N N . LYS A 1 100 ? 9.849 3.648 -11.753 1.00 94.69 100 LYS A N 1
ATOM 832 C CA . LYS A 1 100 ? 8.844 4.533 -12.332 1.00 94.69 100 LYS A CA 1
ATOM 833 C C . LYS A 1 100 ? 8.565 5.771 -11.480 1.00 94.69 100 LYS A C 1
ATOM 835 O O . LYS A 1 100 ? 8.280 6.834 -12.031 1.00 94.69 100 LYS A O 1
ATOM 840 N N . ALA A 1 101 ? 8.662 5.643 -10.161 1.00 94.44 101 ALA A N 1
ATOM 841 C CA . ALA A 1 101 ? 8.514 6.741 -9.214 1.00 94.44 101 ALA A CA 1
ATOM 842 C C . ALA A 1 101 ? 9.812 7.540 -8.979 1.00 94.44 101 ALA A C 1
ATOM 844 O O . ALA A 1 101 ? 9.819 8.475 -8.175 1.00 94.44 101 ALA A O 1
ATOM 845 N N . ASN A 1 102 ? 10.908 7.208 -9.674 1.00 94.19 102 ASN A N 1
ATOM 846 C CA . ASN A 1 102 ? 12.236 7.788 -9.459 1.00 94.19 102 ASN A CA 1
ATOM 847 C C . ASN A 1 102 ? 12.719 7.652 -7.999 1.00 94.19 102 ASN A C 1
ATOM 849 O O . ASN A 1 102 ? 13.275 8.603 -7.427 1.00 94.19 102 ASN A O 1
ATOM 853 N N . LEU A 1 103 ? 12.479 6.482 -7.397 1.00 95.31 103 LEU A N 1
ATOM 854 C CA . LEU A 1 103 ? 12.976 6.076 -6.084 1.00 95.31 103 LEU A CA 1
ATOM 855 C C . LEU A 1 103 ? 14.077 5.028 -6.240 1.00 95.31 103 LEU A C 1
ATOM 857 O O . LEU A 1 103 ? 13.994 4.139 -7.082 1.00 95.31 103 LEU A O 1
ATOM 861 N N . THR A 1 104 ? 15.088 5.089 -5.374 1.00 95.56 104 THR A N 1
ATOM 862 C CA . THR A 1 104 ? 16.012 3.961 -5.233 1.00 95.56 104 THR A CA 1
ATOM 863 C C . THR A 1 104 ? 15.285 2.790 -4.579 1.00 95.56 104 THR A C 1
ATOM 865 O O . THR A 1 104 ? 14.403 2.991 -3.740 1.00 95.56 104 THR A O 1
ATOM 868 N N . PHE A 1 105 ? 15.690 1.563 -4.908 1.00 92.44 105 PHE A N 1
ATOM 869 C CA . PHE A 1 105 ? 15.101 0.363 -4.310 1.00 92.44 105 PHE A CA 1
ATOM 870 C C . PHE A 1 105 ? 15.176 0.383 -2.771 1.00 92.44 105 PHE A C 1
ATOM 872 O O . PHE A 1 105 ? 14.193 0.097 -2.095 1.00 92.44 105 PHE A O 1
ATOM 879 N N . SER A 1 106 ? 16.312 0.819 -2.209 1.00 93.31 106 SER A N 1
ATOM 880 C CA . SER A 1 106 ? 16.482 0.955 -0.754 1.00 93.31 106 SER A CA 1
ATOM 881 C C . SER A 1 106 ? 15.520 1.975 -0.139 1.00 93.31 106 SER A C 1
ATOM 883 O O . SER A 1 106 ? 14.950 1.707 0.915 1.00 93.31 106 SER A O 1
ATOM 885 N N . LEU A 1 107 ? 15.297 3.123 -0.790 1.00 93.75 107 LEU A N 1
ATOM 886 C CA . LEU A 1 107 ? 14.341 4.108 -0.290 1.00 93.75 107 LEU A CA 1
ATOM 887 C C . LEU A 1 107 ? 12.912 3.562 -0.354 1.00 93.75 107 LEU A C 1
ATOM 889 O O . LEU A 1 107 ? 12.194 3.668 0.630 1.00 93.75 107 LEU A O 1
ATOM 893 N N . ALA A 1 108 ? 12.536 2.907 -1.455 1.00 94.44 108 ALA A N 1
ATOM 894 C CA . ALA A 1 108 ? 11.237 2.253 -1.587 1.00 94.44 108 ALA A CA 1
ATOM 895 C C . ALA A 1 108 ? 11.009 1.196 -0.490 1.00 94.44 108 ALA A C 1
ATOM 897 O O . ALA A 1 108 ? 9.927 1.132 0.094 1.00 94.44 108 ALA A O 1
ATOM 898 N N . GLN A 1 109 ? 12.034 0.406 -0.159 1.00 93.00 109 GLN A N 1
ATOM 899 C CA . GLN A 1 109 ? 11.962 -0.573 0.925 1.00 93.00 109 GLN A CA 1
ATOM 900 C C . GLN A 1 109 ? 11.783 0.108 2.284 1.00 93.00 109 GLN A C 1
ATOM 902 O O . GLN A 1 109 ? 10.878 -0.260 3.031 1.00 93.00 109 GLN A O 1
ATOM 907 N N . ASN A 1 110 ? 12.560 1.156 2.565 1.00 91.44 110 ASN A N 1
ATOM 908 C CA . ASN A 1 110 ? 12.433 1.941 3.794 1.00 91.44 110 ASN A CA 1
ATOM 909 C C . ASN A 1 110 ? 11.045 2.589 3.927 1.00 91.44 110 ASN A C 1
ATOM 911 O O . ASN A 1 110 ? 10.486 2.617 5.024 1.00 91.44 110 ASN A O 1
ATOM 915 N N . THR A 1 111 ? 10.462 3.076 2.826 1.00 91.62 111 THR A N 1
ATOM 916 C CA . THR A 1 111 ? 9.091 3.606 2.797 1.00 91.62 111 THR A CA 1
ATOM 917 C C . THR A 1 111 ? 8.093 2.532 3.239 1.00 91.62 111 THR A C 1
ATOM 919 O O . THR A 1 111 ? 7.241 2.806 4.084 1.00 91.62 111 THR A O 1
ATOM 922 N N . LEU A 1 112 ? 8.211 1.298 2.733 1.00 91.81 112 LEU A N 1
ATOM 923 C CA . LEU A 1 112 ? 7.326 0.190 3.109 1.00 91.81 112 LEU A CA 1
ATOM 924 C C . LEU A 1 112 ? 7.557 -0.278 4.556 1.00 91.81 112 LEU A C 1
ATOM 926 O O . LEU A 1 112 ? 6.594 -0.423 5.307 1.00 91.81 112 LEU A O 1
ATOM 930 N N . GLU A 1 113 ? 8.806 -0.437 4.991 1.00 88.00 113 GLU A N 1
ATOM 931 C CA . GLU A 1 113 ? 9.157 -0.834 6.366 1.00 88.00 113 GLU A CA 1
ATOM 932 C C . GLU A 1 113 ? 8.703 0.199 7.408 1.00 88.00 113 GLU A C 1
ATOM 934 O O . GLU A 1 113 ? 8.185 -0.153 8.473 1.00 88.00 113 GLU A O 1
ATOM 939 N N . GLY A 1 114 ? 8.843 1.488 7.090 1.00 77.88 114 GLY A N 1
ATOM 940 C CA . GLY A 1 114 ? 8.395 2.596 7.933 1.00 77.88 114 GLY A CA 1
ATOM 941 C C . GLY A 1 114 ? 6.871 2.741 7.996 1.00 77.88 114 GLY A C 1
ATOM 942 O O . GLY A 1 114 ? 6.337 3.339 8.937 1.00 77.88 114 GLY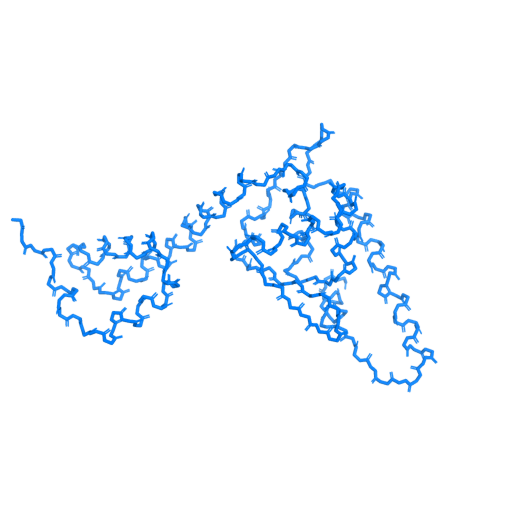 A O 1
ATOM 943 N N . SER A 1 115 ? 6.150 2.159 7.035 1.00 73.19 115 SER A N 1
ATOM 944 C CA . SER A 1 115 ? 4.700 2.275 6.881 1.00 73.19 115 SER A CA 1
ATOM 945 C C . SER A 1 115 ? 3.930 1.307 7.798 1.00 73.19 115 SER A C 1
ATOM 947 O O . SER A 1 115 ? 3.274 0.353 7.372 1.00 73.19 115 SER A O 1
ATOM 949 N N . LYS A 1 116 ? 3.992 1.538 9.118 1.00 74.62 116 LYS A N 1
ATOM 950 C CA . LYS A 1 116 ? 3.329 0.671 10.113 1.00 74.62 116 LYS A CA 1
ATOM 951 C C . LYS A 1 116 ? 1.828 0.519 9.831 1.00 74.62 116 LYS A C 1
ATOM 953 O O . LYS A 1 116 ? 1.040 1.434 10.058 1.00 74.62 116 LYS A O 1
ATOM 958 N N . GLY A 1 117 ? 1.425 -0.686 9.427 1.00 76.81 117 GLY A N 1
ATOM 959 C CA . GLY A 1 117 ? 0.027 -1.059 9.195 1.00 76.81 117 GLY A CA 1
ATOM 960 C C . GLY A 1 117 ? -0.498 -0.806 7.779 1.00 76.81 117 GLY A C 1
ATOM 961 O O . GLY A 1 117 ? -1.677 -1.068 7.546 1.00 76.81 117 GLY A O 1
ATOM 962 N N . ILE A 1 118 ? 0.347 -0.332 6.856 1.00 86.56 118 ILE A N 1
ATOM 963 C CA . ILE A 1 118 ? 0.013 -0.148 5.435 1.00 86.56 118 ILE A CA 1
ATOM 964 C C . ILE A 1 118 ? 0.253 -1.440 4.646 1.00 86.56 118 ILE A C 1
ATOM 966 O O . ILE A 1 118 ? -0.609 -1.860 3.874 1.00 86.56 118 ILE A O 1
ATOM 970 N N . CYS A 1 119 ? 1.379 -2.109 4.888 1.00 89.94 119 CYS A N 1
ATOM 971 C CA . CYS A 1 119 ? 1.710 -3.393 4.279 1.00 89.94 119 CYS A CA 1
ATOM 972 C C . CYS A 1 119 ? 2.471 -4.302 5.252 1.00 89.94 119 CYS A C 1
ATOM 974 O O . CYS A 1 119 ? 2.929 -3.873 6.315 1.00 89.94 119 CYS A O 1
ATOM 976 N N . GLN A 1 120 ? 2.575 -5.574 4.884 1.00 90.19 120 GLN A N 1
ATOM 977 C CA . GLN A 1 120 ? 3.460 -6.552 5.488 1.00 90.19 120 GLN A CA 1
ATOM 978 C C . GLN A 1 120 ? 4.544 -6.919 4.478 1.00 90.19 120 GLN A C 1
ATOM 980 O O . GLN A 1 120 ? 4.240 -7.267 3.338 1.00 90.19 120 GLN A O 1
ATOM 985 N N . LEU A 1 121 ? 5.794 -6.881 4.933 1.00 90.88 121 LEU A N 1
ATOM 986 C CA . LEU A 1 121 ? 6.934 -7.413 4.203 1.00 90.88 121 LEU A CA 1
ATOM 987 C C . LEU A 1 121 ? 7.273 -8.800 4.740 1.00 90.88 121 LEU A C 1
ATOM 989 O O . LEU A 1 121 ? 7.279 -9.033 5.951 1.00 90.88 121 LEU A O 1
ATOM 993 N N . SER A 1 122 ? 7.540 -9.728 3.836 1.00 89.00 122 SER A N 1
ATOM 994 C CA . SER A 1 122 ? 8.015 -11.070 4.155 1.00 89.00 122 SER A CA 1
ATOM 995 C C . SER A 1 122 ? 9.046 -11.509 3.124 1.00 89.00 122 SER A C 1
ATOM 997 O O . SER A 1 122 ? 9.178 -10.889 2.074 1.00 89.00 122 SER A O 1
ATOM 999 N N . SER A 1 123 ? 9.794 -12.564 3.428 1.00 85.94 123 SER A N 1
ATOM 1000 C CA . SER A 1 123 ? 10.685 -13.191 2.458 1.00 85.94 123 SER A CA 1
ATOM 1001 C C . SER A 1 123 ? 10.251 -14.631 2.240 1.00 85.94 123 SER A C 1
ATOM 1003 O O . SER A 1 123 ? 9.980 -15.351 3.203 1.00 85.94 123 SER A O 1
ATOM 1005 N N . ILE A 1 124 ? 10.166 -15.033 0.977 1.00 78.19 124 ILE A N 1
ATOM 1006 C CA . ILE A 1 124 ? 9.932 -16.415 0.560 1.00 78.19 124 ILE A CA 1
ATOM 1007 C C . ILE A 1 124 ? 11.089 -16.770 -0.368 1.00 78.19 124 ILE A C 1
ATOM 1009 O O . ILE A 1 124 ? 11.306 -16.072 -1.355 1.00 78.19 124 ILE A O 1
ATOM 1013 N N . ASP A 1 125 ? 11.861 -17.796 -0.010 1.00 79.50 125 ASP A N 1
ATOM 1014 C CA . ASP A 1 125 ? 13.036 -18.258 -0.766 1.00 79.50 125 ASP A CA 1
ATOM 1015 C C . ASP A 1 125 ? 14.049 -17.141 -1.090 1.00 79.50 125 ASP A C 1
ATOM 1017 O O . ASP A 1 125 ? 14.626 -17.075 -2.172 1.00 79.50 125 ASP A O 1
ATOM 1021 N N . GLY A 1 126 ? 14.250 -16.218 -0.143 1.00 78.81 126 GLY A N 1
ATOM 1022 C CA . GLY A 1 126 ? 15.175 -15.089 -0.289 1.00 78.81 126 GLY A CA 1
ATOM 1023 C C . GLY A 1 126 ? 14.642 -13.925 -1.132 1.00 78.81 126 GLY A C 1
ATOM 1024 O O . GLY A 1 126 ? 15.321 -12.909 -1.241 1.00 78.81 126 GLY A O 1
ATOM 1025 N N . GLN A 1 127 ? 13.427 -14.027 -1.677 1.00 82.12 127 GLN A N 1
ATOM 1026 C CA . GLN A 1 127 ? 12.773 -12.962 -2.439 1.00 82.12 127 GLN A CA 1
ATOM 1027 C C . GLN A 1 127 ? 11.816 -12.168 -1.554 1.00 82.12 127 GLN A C 1
ATOM 1029 O O . GLN A 1 127 ? 11.040 -12.752 -0.790 1.00 82.12 127 GLN A O 1
ATOM 1034 N N . LEU A 1 128 ? 11.857 -10.838 -1.661 1.00 86.75 128 LEU A N 1
ATOM 1035 C CA . LEU A 1 128 ? 10.931 -9.954 -0.955 1.00 86.75 128 LEU A CA 1
ATOM 1036 C C . LEU A 1 128 ? 9.498 -10.135 -1.476 1.00 86.75 128 LEU A C 1
ATOM 1038 O O . LEU A 1 128 ? 9.257 -10.194 -2.681 1.00 86.75 128 LEU A O 1
ATOM 1042 N N . GLN A 1 129 ? 8.552 -10.188 -0.543 1.00 90.62 129 GLN A N 1
ATOM 1043 C CA . GLN A 1 129 ? 7.118 -10.273 -0.788 1.00 90.62 129 GLN A CA 1
ATOM 1044 C C . GLN A 1 129 ? 6.391 -9.193 0.004 1.00 90.62 129 GLN A C 1
ATOM 1046 O O . GLN A 1 129 ? 6.634 -9.018 1.203 1.00 90.62 129 GLN A O 1
ATOM 1051 N N . ILE A 1 130 ? 5.479 -8.498 -0.663 1.00 92.38 130 ILE A N 1
ATOM 1052 C CA . ILE A 1 130 ? 4.702 -7.386 -0.122 1.00 92.38 130 ILE A CA 1
ATOM 1053 C C . ILE A 1 130 ? 3.225 -7.766 -0.171 1.00 92.38 130 ILE A C 1
ATOM 1055 O O . ILE A 1 130 ? 2.699 -8.086 -1.236 1.00 92.38 130 ILE A O 1
ATOM 1059 N N . THR A 1 131 ? 2.544 -7.652 0.967 1.00 92.50 131 THR A N 1
ATOM 1060 C CA . THR A 1 131 ? 1.082 -7.752 1.038 1.00 92.50 131 THR A CA 1
ATOM 1061 C C . THR A 1 131 ? 0.505 -6.511 1.713 1.00 92.50 131 THR A C 1
ATOM 1063 O O . THR A 1 131 ? 0.738 -6.256 2.896 1.00 92.50 131 THR A O 1
ATOM 1066 N N . PHE A 1 132 ? -0.261 -5.719 0.972 1.00 90.75 132 PHE A N 1
ATOM 1067 C CA . PHE A 1 132 ? -0.943 -4.527 1.456 1.00 90.75 132 PHE A CA 1
ATOM 1068 C C . PHE A 1 132 ? -2.179 -4.864 2.281 1.00 90.75 132 PHE A C 1
ATOM 1070 O O . PHE A 1 132 ? -2.927 -5.808 2.021 1.00 90.75 132 PHE A O 1
ATOM 1077 N N . ASN A 1 133 ? -2.432 -4.016 3.272 1.00 88.50 133 ASN A N 1
ATOM 1078 C CA . ASN A 1 133 ? -3.663 -4.040 4.034 1.00 88.50 133 ASN A CA 1
ATOM 1079 C C . ASN A 1 133 ? -4.848 -3.632 3.138 1.00 88.50 133 ASN A C 1
ATOM 1081 O O . ASN A 1 133 ? -4.821 -2.576 2.508 1.00 88.50 133 ASN A O 1
ATOM 1085 N N . ASN A 1 134 ? -5.927 -4.420 3.135 1.00 87.00 134 ASN A N 1
ATOM 1086 C CA . ASN A 1 134 ? -7.136 -4.134 2.354 1.00 87.00 134 ASN A CA 1
ATOM 1087 C C . ASN A 1 134 ? -7.761 -2.757 2.637 1.00 87.00 134 ASN A C 1
ATOM 1089 O O . ASN A 1 134 ? -8.324 -2.140 1.735 1.00 87.00 134 ASN A O 1
ATOM 1093 N N . ASP A 1 135 ? -7.687 -2.254 3.865 1.00 84.56 135 ASP A N 1
ATOM 1094 C CA . ASP A 1 135 ? -8.195 -0.925 4.203 1.00 84.56 135 ASP A CA 1
ATOM 1095 C C . ASP A 1 135 ? -7.286 0.179 3.662 1.00 84.56 135 ASP A C 1
ATOM 1097 O O . ASP A 1 135 ? -7.786 1.219 3.236 1.00 84.56 135 ASP A O 1
ATOM 1101 N N . PHE A 1 136 ? -5.976 -0.064 3.579 1.00 88.06 136 PHE A N 1
ATOM 1102 C CA . PHE A 1 136 ? -5.072 0.842 2.875 1.00 88.06 136 PHE A CA 1
ATOM 1103 C C . PHE A 1 136 ? -5.315 0.816 1.359 1.00 88.06 136 PHE A C 1
ATOM 1105 O O . PHE A 1 136 ? -5.361 1.864 0.722 1.00 88.06 136 PHE A O 1
ATOM 1112 N N . MET A 1 137 ? -5.588 -0.358 0.784 1.00 90.00 137 MET A N 1
ATOM 1113 C CA . MET A 1 137 ? -6.005 -0.479 -0.620 1.00 90.00 137 MET A CA 1
ATOM 1114 C C . MET A 1 137 ? -7.268 0.346 -0.902 1.00 90.00 137 MET A C 1
ATOM 1116 O O . MET A 1 137 ? -7.330 1.091 -1.879 1.00 90.00 137 MET A O 1
ATOM 1120 N N . LYS A 1 138 ? -8.276 0.270 -0.020 1.00 87.94 138 LYS A N 1
ATOM 1121 C CA . LYS A 1 138 ? -9.483 1.111 -0.105 1.00 87.94 138 LYS A CA 1
ATOM 1122 C C . LYS A 1 138 ? -9.153 2.591 0.056 1.00 87.94 138 LYS A C 1
ATOM 1124 O O . LYS A 1 138 ? -9.737 3.404 -0.650 1.00 87.94 138 LYS A O 1
ATOM 1129 N N . PHE A 1 139 ? -8.238 2.933 0.959 1.00 87.69 139 PHE A N 1
ATOM 1130 C CA . PHE A 1 139 ? -7.794 4.306 1.161 1.00 87.69 139 PHE A CA 1
ATOM 1131 C C . PHE A 1 139 ? -7.162 4.884 -0.109 1.00 87.69 139 PHE A C 1
ATOM 1133 O O . PHE A 1 139 ? -7.499 6.004 -0.476 1.00 87.69 139 PHE A O 1
ATOM 1140 N N . CYS A 1 140 ? -6.308 4.133 -0.807 1.00 91.12 140 CYS A N 1
ATOM 1141 C CA . CYS A 1 140 ? -5.681 4.556 -2.062 1.00 91.12 140 CYS A CA 1
ATOM 1142 C C . CYS A 1 140 ? -6.625 4.515 -3.271 1.00 91.12 140 CYS A C 1
ATOM 1144 O O . CYS A 1 140 ? -6.328 5.124 -4.300 1.00 91.12 140 CYS A O 1
ATOM 1146 N N . LYS A 1 141 ? -7.778 3.844 -3.165 1.00 85.62 141 LYS A N 1
ATOM 1147 C CA . LYS A 1 141 ? -8.743 3.717 -4.260 1.00 85.62 141 LYS A CA 1
ATOM 1148 C C . LYS A 1 141 ? -9.177 5.098 -4.761 1.00 85.62 141 LYS A C 1
ATOM 1150 O O . LYS A 1 141 ? -9.758 5.884 -4.019 1.00 85.62 141 LYS A O 1
ATOM 1155 N N . ASN A 1 142 ? -8.929 5.363 -6.044 1.00 83.44 142 ASN A N 1
ATOM 1156 C CA . ASN A 1 142 ? -9.206 6.630 -6.737 1.00 83.44 142 ASN A CA 1
ATOM 1157 C C . ASN A 1 142 ? -8.407 7.847 -6.240 1.00 83.44 142 ASN A C 1
ATOM 1159 O O . ASN A 1 142 ? -8.695 8.964 -6.671 1.00 83.44 142 ASN A O 1
ATOM 1163 N N . ARG A 1 143 ? -7.416 7.671 -5.356 1.00 91.12 143 ARG A N 1
ATOM 1164 C CA . ARG A 1 143 ? -6.527 8.775 -4.991 1.00 91.12 143 ARG A CA 1
ATOM 1165 C C . ARG A 1 143 ? -5.602 9.103 -6.146 1.00 91.12 143 ARG A C 1
ATOM 1167 O O . ARG A 1 143 ? -5.117 8.223 -6.854 1.00 91.12 143 ARG A O 1
ATOM 1174 N N . THR A 1 144 ? -5.336 10.391 -6.274 1.00 92.81 144 THR A N 1
ATOM 1175 C CA . THR A 1 144 ? -4.379 10.930 -7.225 1.00 92.81 144 THR A CA 1
ATOM 1176 C C . THR A 1 144 ? -3.434 11.879 -6.520 1.00 92.81 144 THR A C 1
ATOM 1178 O O . THR A 1 144 ? -3.773 12.452 -5.482 1.00 92.81 144 THR A O 1
ATOM 1181 N N . ILE A 1 145 ? -2.270 12.092 -7.114 1.00 92.81 145 ILE A N 1
ATOM 1182 C CA . ILE A 1 145 ? -1.325 13.122 -6.686 1.00 92.81 145 ILE A CA 1
ATOM 1183 C C . ILE A 1 145 ? -0.898 13.962 -7.879 1.00 92.81 145 ILE A C 1
ATOM 1185 O O . ILE A 1 145 ? -0.905 13.481 -9.013 1.00 92.81 145 ILE A O 1
ATOM 1189 N N . SER A 1 146 ? -0.503 15.202 -7.611 1.00 90.00 146 SER A N 1
ATOM 1190 C CA . SER A 1 146 ? 0.289 15.979 -8.557 1.00 90.00 146 SER A CA 1
ATOM 1191 C C . SER A 1 146 ? 1.748 15.577 -8.382 1.00 90.00 146 SER A C 1
ATOM 1193 O O . SER A 1 146 ? 2.266 15.641 -7.272 1.00 90.00 146 SER A O 1
ATOM 1195 N N . PHE A 1 147 ? 2.383 15.129 -9.454 1.00 84.88 147 PHE A N 1
ATOM 1196 C CA . PHE A 1 147 ? 3.801 14.796 -9.490 1.00 84.88 147 PHE A CA 1
ATOM 1197 C C . PHE A 1 147 ? 4.325 15.114 -10.891 1.00 84.88 147 PHE A C 1
ATOM 1199 O O . PHE A 1 147 ? 3.643 14.839 -11.874 1.00 84.88 147 PHE A O 1
ATOM 1206 N N . ASP A 1 148 ? 5.489 15.760 -10.985 1.00 84.19 148 ASP A N 1
ATOM 1207 C CA . ASP A 1 148 ? 6.098 16.170 -12.266 1.00 84.19 148 ASP A CA 1
ATOM 1208 C C . ASP A 1 148 ? 5.140 16.966 -13.190 1.00 84.19 148 ASP A C 1
ATOM 1210 O O . ASP A 1 148 ? 5.070 16.778 -14.404 1.00 84.19 148 ASP A O 1
ATOM 1214 N N . GLY A 1 149 ? 4.309 17.825 -12.587 1.00 85.19 149 GLY A N 1
ATOM 1215 C CA . GLY A 1 149 ? 3.310 18.630 -13.302 1.00 85.19 149 GLY A CA 1
ATOM 1216 C C . GLY A 1 149 ? 2.134 17.841 -13.899 1.00 85.19 149 GLY A C 1
ATOM 1217 O O . GLY A 1 149 ? 1.332 18.418 -14.632 1.00 85.19 149 GLY A O 1
ATOM 1218 N N . GLN A 1 150 ? 2.005 16.543 -13.604 1.00 88.75 150 GLN A N 1
ATOM 1219 C CA . GLN A 1 150 ? 0.930 15.671 -14.087 1.00 88.75 150 GLN A CA 1
ATOM 1220 C C . GLN A 1 150 ? 0.154 15.053 -12.916 1.00 88.75 150 GLN A C 1
ATOM 1222 O O . GLN A 1 150 ? 0.644 14.942 -11.793 1.00 88.75 150 GLN A O 1
ATOM 1227 N N . THR A 1 151 ? -1.094 14.650 -13.166 1.00 92.00 151 THR A N 1
ATOM 1228 C CA . THR A 1 151 ? -1.918 13.947 -12.173 1.00 92.00 151 THR A CA 1
ATOM 1229 C C . THR A 1 151 ? -1.744 12.439 -12.324 1.00 92.00 151 THR A C 1
ATOM 1231 O O . THR A 1 151 ? -2.163 11.854 -13.322 1.00 92.00 151 THR A O 1
ATOM 1234 N N . HIS A 1 152 ? -1.134 11.808 -11.326 1.00 91.00 152 HIS A N 1
ATOM 1235 C CA . HIS A 1 152 ? -0.833 10.377 -11.295 1.00 91.00 152 HIS A CA 1
ATOM 1236 C C . HIS A 1 152 ? -1.878 9.585 -10.486 1.00 91.00 152 HIS A C 1
ATOM 1238 O O . HIS A 1 152 ? -2.504 10.163 -9.595 1.00 91.00 152 HIS A O 1
ATOM 1244 N N . PRO A 1 153 ? -2.043 8.269 -10.737 1.00 86.31 153 PRO A N 1
ATOM 1245 C CA . PRO A 1 153 ? -1.296 7.461 -11.705 1.00 86.31 153 PRO A CA 1
ATOM 1246 C C . PRO A 1 153 ? -1.765 7.682 -13.150 1.00 86.31 153 PRO A C 1
ATOM 1248 O O . PRO A 1 153 ? -2.959 7.714 -13.444 1.00 86.31 153 PRO A O 1
ATOM 1251 N N . LEU A 1 154 ? -0.813 7.798 -14.080 1.00 89.75 154 LEU A N 1
ATOM 1252 C CA . LEU A 1 154 ? -1.113 7.930 -15.504 1.00 89.75 154 LEU A CA 1
ATOM 1253 C C . LEU A 1 154 ? -1.328 6.553 -16.129 1.00 89.75 154 LEU A C 1
ATOM 1255 O O . LEU A 1 154 ? -0.553 5.628 -15.893 1.00 89.75 154 LEU A O 1
ATOM 1259 N N . LYS A 1 155 ? -2.313 6.430 -17.025 1.00 89.88 155 LYS A N 1
ATOM 1260 C CA . LYS A 1 155 ? -2.590 5.165 -17.733 1.00 89.88 155 LYS A CA 1
ATOM 1261 C C . LYS A 1 155 ? -1.361 4.597 -18.452 1.00 89.88 155 LYS A C 1
ATOM 1263 O O . LYS A 1 155 ? -1.127 3.398 -18.382 1.00 89.88 155 LYS A O 1
ATOM 1268 N N . LYS A 1 156 ? -0.557 5.459 -19.088 1.00 92.44 156 LYS A N 1
ATOM 1269 C CA . LYS A 1 156 ? 0.691 5.059 -19.768 1.00 92.44 156 LYS A CA 1
ATOM 1270 C C . LYS A 1 156 ? 1.701 4.413 -18.812 1.00 92.44 156 LYS A C 1
ATOM 1272 O O . LYS A 1 156 ? 2.422 3.502 -19.201 1.00 92.44 156 LYS A O 1
ATOM 1277 N N . ASP A 1 157 ? 1.738 4.871 -17.563 1.00 91.56 157 ASP A N 1
ATOM 1278 C CA . ASP A 1 157 ? 2.698 4.405 -16.567 1.00 91.56 157 ASP A CA 1
ATOM 1279 C C . ASP A 1 157 ? 2.281 3.035 -16.040 1.00 91.56 157 ASP A C 1
ATOM 1281 O O . ASP A 1 157 ? 3.097 2.118 -15.976 1.00 91.56 157 ASP A O 1
ATOM 1285 N N . LEU A 1 158 ? 0.983 2.883 -15.776 1.00 92.62 158 LEU A N 1
ATOM 1286 C CA . LEU A 1 158 ? 0.373 1.614 -15.401 1.00 92.62 158 LEU A CA 1
ATOM 1287 C C . LEU A 1 158 ? 0.566 0.566 -16.505 1.00 92.62 158 LEU A C 1
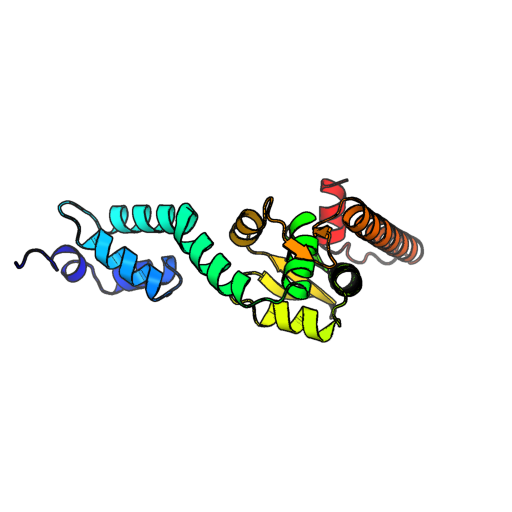ATOM 1289 O O . LEU A 1 158 ? 1.054 -0.529 -16.246 1.00 92.62 158 LEU A O 1
ATOM 1293 N N . GLN A 1 159 ? 0.274 0.921 -17.756 1.00 92.56 159 GLN A N 1
ATOM 1294 C CA . GLN A 1 159 ? 0.434 0.005 -18.881 1.00 92.56 159 GLN A CA 1
ATOM 1295 C C . GLN A 1 159 ? 1.901 -0.391 -19.105 1.00 92.56 159 GLN A C 1
ATOM 1297 O O . GLN A 1 159 ? 2.190 -1.554 -19.370 1.00 92.56 159 GLN A O 1
ATOM 1302 N N . GLY A 1 160 ? 2.838 0.547 -18.940 1.00 92.19 160 GLY A N 1
ATOM 1303 C CA . GLY A 1 160 ? 4.269 0.256 -19.022 1.00 92.19 160 GLY A CA 1
ATOM 1304 C C . GLY A 1 160 ? 4.733 -0.754 -17.968 1.00 92.19 160 GLY A C 1
ATOM 1305 O O . GLY A 1 160 ? 5.435 -1.705 -18.306 1.00 92.19 160 GLY A O 1
ATOM 1306 N N . ILE A 1 161 ? 4.313 -0.587 -16.710 1.00 93.06 161 ILE A N 1
ATOM 1307 C CA . ILE A 1 161 ? 4.630 -1.536 -15.629 1.00 93.06 161 ILE A CA 1
ATOM 1308 C C . ILE A 1 161 ? 3.994 -2.899 -15.909 1.00 93.06 161 ILE A C 1
ATOM 1310 O O . ILE A 1 161 ? 4.677 -3.918 -15.835 1.00 93.06 161 ILE A O 1
ATOM 1314 N N . GLN A 1 162 ? 2.713 -2.919 -16.283 1.00 91.88 162 GLN A N 1
ATOM 1315 C CA . GLN A 1 162 ? 1.981 -4.148 -16.581 1.00 91.88 162 GLN A CA 1
ATOM 1316 C C . GLN A 1 162 ? 2.652 -4.958 -17.694 1.00 91.88 162 GLN A C 1
ATOM 1318 O O . GLN A 1 162 ? 2.821 -6.169 -17.552 1.00 91.88 162 GLN A O 1
ATOM 1323 N N . ASN A 1 163 ? 3.059 -4.299 -18.782 1.00 92.56 163 ASN A N 1
ATOM 1324 C CA . ASN A 1 163 ? 3.710 -4.955 -19.912 1.00 92.56 163 ASN A CA 1
ATOM 1325 C C . ASN A 1 163 ? 5.036 -5.596 -19.489 1.00 92.56 163 ASN A C 1
ATOM 1327 O O . ASN A 1 163 ? 5.218 -6.794 -19.695 1.00 92.56 163 ASN A O 1
ATOM 1331 N N . ARG A 1 164 ? 5.915 -4.839 -18.816 1.00 92.81 164 ARG A N 1
ATOM 1332 C CA . ARG A 1 164 ? 7.224 -5.346 -18.362 1.00 92.81 164 ARG A CA 1
ATOM 1333 C C . ARG A 1 164 ? 7.084 -6.482 -17.354 1.00 92.81 164 ARG A C 1
ATOM 1335 O O . ARG A 1 164 ? 7.818 -7.461 -17.419 1.00 92.81 164 ARG A O 1
ATOM 1342 N N . TYR A 1 165 ? 6.114 -6.385 -16.447 1.00 92.69 165 TYR A N 1
ATOM 1343 C CA . TYR A 1 165 ? 5.851 -7.453 -15.488 1.00 92.69 165 TYR A CA 1
ATOM 1344 C C . TYR A 1 165 ? 5.313 -8.717 -16.168 1.00 92.69 165 TYR A C 1
ATOM 1346 O O . TYR A 1 165 ? 5.732 -9.825 -15.852 1.00 92.69 165 TYR A O 1
ATOM 1354 N N . THR A 1 166 ? 4.434 -8.564 -17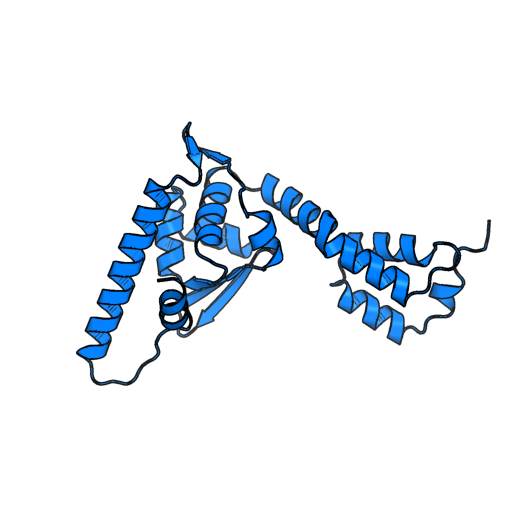.159 1.00 89.06 166 THR A N 1
ATOM 1355 C CA . THR A 1 166 ? 3.920 -9.694 -17.947 1.00 89.06 166 THR A CA 1
ATOM 1356 C C . THR A 1 166 ? 5.032 -10.374 -18.748 1.00 89.06 166 THR A C 1
ATOM 1358 O O . THR A 1 166 ? 5.067 -11.599 -18.831 1.00 89.06 166 THR A O 1
ATOM 1361 N N . GLU A 1 167 ? 5.951 -9.603 -19.330 1.00 89.25 167 GLU A N 1
ATOM 1362 C CA . GLU A 1 167 ? 7.132 -10.128 -20.027 1.00 89.25 167 GLU A CA 1
ATOM 1363 C C . GLU A 1 167 ? 8.042 -10.922 -19.085 1.00 89.25 167 GLU A C 1
ATOM 1365 O O . GLU A 1 167 ? 8.459 -12.026 -19.425 1.00 89.25 167 GLU A O 1
ATOM 1370 N N . PHE A 1 168 ? 8.282 -10.409 -17.878 1.00 88.50 168 PHE A N 1
ATOM 1371 C CA . PHE A 1 168 ? 9.044 -11.109 -16.846 1.00 88.50 168 PHE A CA 1
ATOM 1372 C C . PHE A 1 168 ? 8.402 -12.438 -16.432 1.00 88.50 168 PHE A C 1
ATOM 1374 O O . PHE A 1 168 ? 9.086 -13.457 -16.371 1.00 88.50 168 PHE A O 1
ATOM 1381 N N . LEU A 1 169 ? 7.084 -12.458 -16.211 1.00 85.06 169 LEU A N 1
ATOM 1382 C CA . LEU A 1 169 ? 6.376 -13.696 -15.877 1.00 85.06 169 LEU A CA 1
ATOM 1383 C C . LEU A 1 169 ? 6.482 -14.734 -17.003 1.00 85.06 169 LEU A C 1
ATOM 1385 O O . LEU A 1 169 ? 6.728 -15.903 -16.723 1.00 85.06 169 LEU A O 1
ATOM 1389 N N . LYS A 1 170 ? 6.358 -14.311 -18.268 1.00 83.56 170 LYS A N 1
ATOM 1390 C CA . LYS A 1 170 ? 6.543 -15.201 -19.428 1.00 83.56 170 LYS A CA 1
ATOM 1391 C C . LYS A 1 170 ? 7.961 -15.759 -19.500 1.00 83.56 170 LYS A C 1
ATOM 1393 O O . LYS A 1 170 ? 8.126 -16.937 -19.791 1.00 83.56 170 LYS A O 1
ATOM 1398 N N . TYR A 1 171 ? 8.967 -14.926 -19.245 1.00 80.31 171 TYR A N 1
ATOM 1399 C CA . TYR A 1 171 ? 10.363 -15.356 -19.218 1.00 80.31 171 TYR A CA 1
ATOM 1400 C C . TYR A 1 171 ? 10.588 -16.451 -18.163 1.00 80.31 171 TYR A C 1
ATOM 1402 O O . TYR A 1 171 ? 11.137 -17.500 -18.487 1.00 80.31 171 TYR A O 1
ATOM 1410 N N . ILE A 1 172 ? 10.072 -16.257 -16.943 1.00 76.56 172 ILE A N 1
ATOM 1411 C CA . ILE A 1 172 ? 10.153 -17.265 -15.875 1.00 76.56 172 ILE A CA 1
ATOM 1412 C C . ILE A 1 172 ? 9.418 -18.554 -16.262 1.00 76.56 172 ILE A C 1
ATOM 1414 O O . ILE A 1 172 ? 9.925 -19.645 -16.018 1.00 76.56 172 ILE A O 1
ATOM 1418 N N . GLU A 1 173 ? 8.227 -18.458 -16.859 1.00 69.94 173 GLU A N 1
ATOM 1419 C CA . GLU A 1 173 ? 7.470 -19.641 -17.288 1.00 69.94 173 GLU A CA 1
ATOM 1420 C C . GLU A 1 173 ? 8.222 -20.468 -18.340 1.00 69.94 173 GLU A C 1
ATOM 1422 O O . GLU A 1 173 ? 8.216 -21.696 -18.255 1.00 69.94 173 GLU A O 1
ATOM 1427 N N . VAL A 1 174 ? 8.884 -19.819 -19.304 1.00 66.06 174 VAL A N 1
ATOM 1428 C CA . VAL A 1 174 ? 9.702 -20.501 -20.322 1.00 66.06 174 VAL A CA 1
ATOM 1429 C C . VAL A 1 174 ? 10.915 -21.176 -19.680 1.00 66.06 174 VAL A C 1
ATOM 1431 O O . VAL A 1 174 ? 11.145 -22.355 -19.926 1.00 66.06 174 VAL A O 1
ATOM 1434 N N . GLU A 1 175 ? 11.634 -20.482 -18.795 1.00 59.28 175 GLU A N 1
ATOM 1435 C CA . GLU A 1 175 ? 12.811 -21.035 -18.109 1.00 59.28 175 GLU A CA 1
ATOM 1436 C C . GLU A 1 175 ? 12.467 -22.269 -17.250 1.00 59.28 175 GLU A C 1
ATOM 1438 O O . GLU A 1 175 ? 13.230 -23.234 -17.206 1.00 59.28 175 GLU A O 1
ATOM 1443 N N . ILE A 1 176 ? 11.289 -22.281 -16.615 1.00 57.62 176 ILE A N 1
ATOM 1444 C CA . ILE A 1 176 ? 10.776 -23.438 -15.862 1.00 57.62 176 ILE A CA 1
ATOM 1445 C C . ILE A 1 176 ? 10.273 -24.548 -16.796 1.00 57.62 176 ILE A C 1
ATOM 1447 O O . ILE A 1 176 ? 10.347 -25.716 -16.440 1.00 57.62 176 ILE A O 1
ATOM 1451 N N . SER A 1 177 ? 9.731 -24.224 -17.972 1.00 58.53 177 SER A N 1
ATOM 1452 C CA . SER A 1 177 ? 9.314 -25.252 -18.934 1.00 58.53 177 SER A CA 1
ATOM 1453 C C . SER A 1 177 ? 10.507 -25.976 -19.562 1.00 58.53 177 SER A C 1
ATOM 1455 O O . SER A 1 177 ? 10.374 -27.148 -19.905 1.00 58.53 177 SER A O 1
ATOM 1457 N N . ASP A 1 178 ? 11.642 -25.292 -19.723 1.00 55.91 178 ASP A N 1
ATOM 1458 C CA . ASP A 1 178 ? 12.868 -25.865 -20.290 1.00 55.91 178 ASP A CA 1
ATOM 1459 C C . ASP A 1 178 ? 13.687 -26.648 -19.245 1.00 55.91 178 ASP A C 1
ATOM 1461 O O . ASP A 1 178 ? 14.353 -27.631 -19.575 1.00 55.91 178 ASP A O 1
ATOM 1465 N N . ASN A 1 179 ? 13.606 -26.262 -17.967 1.00 53.75 179 ASN A N 1
ATOM 1466 C CA . ASN A 1 179 ? 14.130 -27.038 -16.846 1.00 53.75 179 ASN A CA 1
ATOM 1467 C C . ASN A 1 179 ? 13.011 -27.898 -16.247 1.00 53.75 179 ASN A C 1
ATOM 1469 O O . ASN A 1 179 ? 12.260 -27.406 -15.416 1.00 53.75 179 ASN A O 1
ATOM 1473 N N . ASP A 1 180 ? 12.948 -29.188 -16.592 1.00 52.28 180 ASP A N 1
ATOM 1474 C CA . ASP A 1 180 ? 12.013 -30.231 -16.104 1.00 52.28 180 ASP A CA 1
ATOM 1475 C C . ASP A 1 180 ? 12.043 -30.490 -14.563 1.00 52.28 180 ASP A C 1
ATOM 1477 O O . ASP A 1 180 ? 11.972 -31.617 -14.064 1.00 52.28 180 ASP A O 1
ATOM 1481 N N . GLN A 1 181 ? 12.154 -29.446 -13.743 1.00 43.47 181 GLN A N 1
ATOM 1482 C CA . GLN A 1 181 ? 12.057 -29.463 -12.296 1.00 43.47 181 GLN A CA 1
ATOM 1483 C C . GLN A 1 181 ? 10.793 -28.720 -11.868 1.00 43.47 181 GLN A C 1
ATOM 1485 O O . GLN A 1 181 ? 10.662 -27.506 -11.992 1.00 43.47 181 GLN A O 1
ATOM 1490 N N . LYS A 1 182 ? 9.848 -29.479 -11.305 1.00 49.78 182 LYS A N 1
ATOM 1491 C CA . LYS A 1 182 ? 8.670 -28.959 -10.601 1.00 49.78 182 LYS A CA 1
ATOM 1492 C C . LYS A 1 182 ? 9.097 -27.944 -9.531 1.00 49.78 182 LYS A C 1
ATOM 1494 O O . LYS A 1 182 ? 9.427 -28.346 -8.416 1.00 49.78 182 LYS A O 1
ATOM 1499 N N . ALA A 1 183 ? 9.026 -26.650 -9.828 1.00 42.19 183 ALA A N 1
ATOM 1500 C CA . ALA A 1 183 ? 9.279 -25.608 -8.842 1.00 42.19 183 ALA A CA 1
ATOM 1501 C C . ALA A 1 183 ? 8.351 -24.397 -9.037 1.00 42.19 183 ALA A C 1
ATOM 1503 O O . ALA A 1 183 ? 8.493 -23.597 -9.950 1.00 42.19 183 ALA A O 1
ATOM 1504 N N . TYR A 1 184 ? 7.373 -24.325 -8.133 1.00 44.69 184 TYR A N 1
ATOM 1505 C CA . TYR A 1 184 ? 6.771 -23.122 -7.556 1.00 44.69 184 TYR A CA 1
ATOM 1506 C C . TYR A 1 184 ? 6.507 -21.931 -8.490 1.00 44.69 184 TYR A C 1
ATOM 1508 O O . TYR A 1 184 ? 7.252 -20.957 -8.521 1.00 44.69 184 TYR A O 1
ATOM 1516 N N . LEU A 1 185 ? 5.310 -21.907 -9.092 1.00 47.81 185 LEU A N 1
ATOM 1517 C CA . LEU A 1 185 ? 4.647 -20.622 -9.322 1.00 47.81 185 LEU A CA 1
ATOM 1518 C C . LEU A 1 185 ? 4.596 -19.897 -7.970 1.00 47.81 185 LEU A C 1
ATOM 1520 O O . LEU A 1 185 ? 3.946 -20.393 -7.038 1.00 47.81 185 LEU A O 1
ATOM 1524 N N . SER A 1 186 ? 5.250 -18.736 -7.853 1.00 52.81 186 SER A N 1
ATOM 1525 C CA . SER A 1 186 ? 5.014 -17.850 -6.714 1.00 52.81 186 SER A CA 1
ATOM 1526 C C . SER A 1 186 ? 3.498 -17.631 -6.602 1.00 52.81 186 SER A C 1
ATOM 1528 O O . SER A 1 186 ? 2.767 -17.676 -7.603 1.00 52.81 186 SER A O 1
ATOM 1530 N N . ARG A 1 187 ? 2.974 -17.430 -5.387 1.00 48.19 187 ARG A N 1
ATOM 1531 C CA . ARG A 1 187 ? 1.537 -17.152 -5.178 1.00 48.19 187 ARG A CA 1
ATOM 1532 C C . ARG A 1 187 ? 1.010 -16.096 -6.170 1.00 48.19 187 ARG A C 1
ATOM 1534 O O . ARG A 1 187 ? -0.129 -16.206 -6.613 1.00 48.19 187 ARG A O 1
ATOM 1541 N N . PHE A 1 188 ? 1.867 -15.162 -6.578 1.00 50.62 188 PHE A N 1
ATOM 1542 C CA . PHE A 1 188 ? 1.608 -14.055 -7.494 1.00 50.62 188 PHE A CA 1
ATOM 1543 C C . PHE A 1 188 ? 1.488 -14.477 -8.959 1.00 50.62 188 PHE A C 1
ATOM 1545 O O . PHE A 1 188 ? 0.588 -13.985 -9.627 1.00 50.62 188 PHE A O 1
ATOM 1552 N N . ALA A 1 189 ? 2.266 -15.445 -9.454 1.00 51.28 189 ALA A N 1
ATOM 1553 C CA . ALA A 1 189 ? 2.068 -15.983 -10.806 1.00 51.28 189 ALA A CA 1
ATOM 1554 C C . ALA A 1 189 ? 0.696 -16.683 -10.942 1.00 51.28 189 ALA A C 1
ATOM 1556 O O . ALA A 1 189 ? 0.021 -16.589 -11.967 1.00 51.28 189 ALA A O 1
ATOM 1557 N N . ARG A 1 190 ? 0.202 -17.306 -9.859 1.00 50.06 190 ARG A N 1
ATOM 1558 C CA . ARG A 1 190 ? -1.167 -17.861 -9.801 1.00 50.06 190 ARG A CA 1
ATOM 1559 C C . ARG A 1 190 ? -2.255 -16.788 -9.678 1.00 50.06 190 ARG A C 1
ATOM 1561 O O . ARG A 1 190 ? -3.364 -17.015 -10.156 1.00 50.06 190 ARG A O 1
ATOM 1568 N N . VAL A 1 191 ? -1.969 -15.665 -9.018 1.00 45.06 191 VAL A N 1
ATOM 1569 C CA . VAL A 1 191 ? -2.920 -14.558 -8.802 1.00 45.06 191 VAL A CA 1
ATOM 1570 C C . VAL A 1 191 ? -3.001 -13.632 -10.020 1.00 45.06 191 VAL A C 1
ATOM 1572 O O . VAL A 1 191 ? -4.106 -13.269 -10.407 1.00 45.06 191 VAL A O 1
ATOM 1575 N N . ALA A 1 192 ? -1.885 -13.336 -10.689 1.00 46.03 192 ALA A N 1
ATOM 1576 C CA . ALA A 1 192 ? -1.838 -12.604 -11.958 1.00 46.03 192 ALA A CA 1
ATOM 1577 C C . ALA A 1 192 ? -2.754 -13.250 -13.009 1.00 46.03 192 ALA A C 1
ATOM 1579 O O . ALA A 1 192 ? -3.538 -12.568 -13.658 1.00 46.03 192 ALA A O 1
ATOM 1580 N N . ARG A 1 193 ? -2.776 -14.586 -13.063 1.00 44.75 193 ARG A N 1
ATOM 1581 C CA . ARG A 1 193 ? -3.676 -15.377 -13.919 1.00 44.75 193 ARG A CA 1
ATOM 1582 C C . ARG A 1 193 ? -5.178 -15.158 -13.676 1.00 44.75 193 ARG A C 1
ATOM 1584 O O . ARG A 1 193 ? -5.978 -15.604 -14.483 1.00 44.75 193 ARG A O 1
ATOM 1591 N N . LYS A 1 194 ? -5.579 -14.567 -12.544 1.00 40.50 194 LYS A N 1
ATOM 1592 C CA . LYS A 1 194 ? -6.982 -14.223 -12.239 1.00 40.50 194 LYS A CA 1
ATOM 1593 C C . LYS A 1 194 ? -7.353 -12.790 -12.614 1.00 40.50 194 LYS A C 1
ATOM 1595 O O . LYS A 1 194 ? -8.541 -12.482 -12.645 1.00 40.50 194 LYS A O 1
ATOM 1600 N N . PHE A 1 195 ? -6.367 -11.925 -12.838 1.00 40.31 195 PHE A N 1
ATOM 1601 C CA . PHE A 1 195 ? -6.570 -10.519 -13.186 1.00 40.31 195 PHE A CA 1
ATOM 1602 C C . PHE A 1 195 ? -6.292 -10.226 -14.672 1.00 40.31 195 PHE A C 1
ATOM 1604 O O . PHE A 1 195 ? -6.462 -9.081 -15.091 1.00 40.31 195 PHE A O 1
ATOM 1611 N N . PHE A 1 196 ? -5.920 -11.252 -15.452 1.00 44.22 196 PHE A N 1
ATOM 1612 C CA . PHE A 1 196 ? -5.717 -11.220 -16.903 1.00 44.22 196 PHE A CA 1
ATOM 1613 C C . PHE A 1 196 ? -6.582 -12.267 -17.603 1.00 44.22 196 PHE A C 1
ATOM 1615 O O . PHE A 1 196 ? -6.573 -13.431 -17.139 1.00 44.22 196 PHE A O 1
#

Secondary structure (DSSP, 8-state):
---TTHHHHHS-HHHHHHHHHHTTT-HHHHHHHHHHHTSTT--HHHHHHHHHHHIIIIIHHHHHHHHHHHS-HHHHHHHHHHHHH-SEEEHHHHHHHHHHTT--HHHHHHHHHH-BTTEEEEEETTEEEEEE-HHHHHHHTT--EEETTEEESPHHHHHHHHHHHHHHHHHHHHHHHHS-------HHHHHHHHH-

Foldseek 3Di:
DPQFCDQVVPDDPVRVVVLCVVQVVDVVLVVQLSVQCRDPPGHSVNSSVVSVVCCLPPVVLVVLVVLLVVDDPLLNQLLLLQLVVHQKDWLVLSVLSCVLSVHDSVVNVVSQVVPVQQWDWDDDPNIIMIGGDVSNSVSSVPDWDQDPNDIDDDPVSSVVSVVVVVVVLVVVVVVCVVVVDDDDDDVVNVVVVVVD

Sequence (196 aa):
MYYTLMQLKKAGISTLKRITRELNNKPLILNVFIQFANEPQSSLVSALDKVKRLQEKDLGMFLFSDVWERFNEKEKYFLLLLTYFGPDHDQYFMQLASDKANLTFSLAQNTLEGSKGICQLSSIDGQLQITFNNDFMKFCKNRTISFDGQTHPLKKDLQGIQNRYTEFLKYIEVEISDNDQKAYLSRFARVARKFF

pLDDT: mean 79.52, std 15.39, range [36.0, 96.31]

Radius of gyration: 21.79 Å; chains: 1; bounding box: 44×49×59 Å